Protein AF-0000000078170303 (afdb_homodimer)

pLDDT: mean 93.21, std 10.54, range [42.81, 98.94]

Radius of gyration: 15.65 Å; Cα contacts (8 Å, |Δi|>4): 678; chains: 2; bounding box: 40×43×33 Å

Foldseek 3Di:
DDPQEEAEDLEDEEECEAAENEYAEHNEYYYYCEYHYVEYHYYQEYHEAQEYHYLEYHDHLEYEYANEYEANEYEDYNHYDDHNHYDYNYYHDPDDD/DDPQEEAEDLEDEEECEAAENEYAEHNEYYYYCEYHYCEYHYYCEYHEAQEYHYLEYHDHLEYEYANEYEANEYEDYNHYDDHNHYDYNYYHDDDDD

InterPro domains:
  IPR011004 Trimeric LpxA-like superfamily [SSF51161] (1-82)
  IPR051960 Eukaryotic Initiation Factor 2B Subunit Gamma [PTHR45989] (1-96)
  IPR056764 EIF2B subunit epsilon/gamma, LbH domain [PF25084] (2-81)

Sequence (194 aa):
VGPHCLLGEGSQMGDKCSVKRSVIGRHCRIGSSVKIVNSVVMDHVTIGDGCSVQGSVVCSNVQLQERVTLKD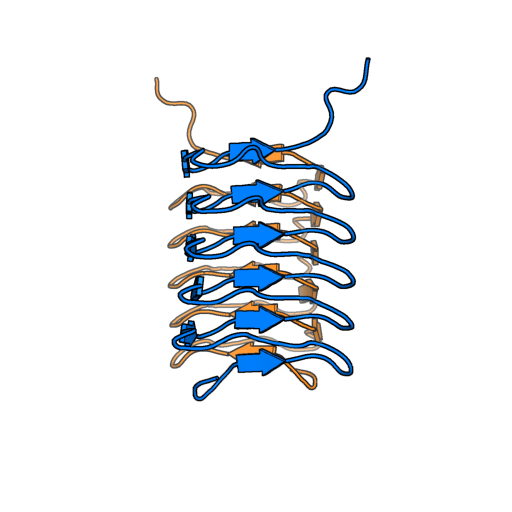CQVGASYVVTAGSEYRGESLAKKEKVGPHCLLGEGSQMGDKCSVKRSVIGRHCRIGSSVKIVNSVVMDHVTIGDGCSVQGSVVCSNVQLQERVTLKDCQVGASYVVTAGSEYRGESLAKKEK

Structure (mmCIF, N/CA/C/O backbone):
data_AF-0000000078170303-model_v1
#
loop_
_entity.id
_entity.type
_entity.pdbx_description
1 polymer 'Translation initiation factor eIF-2B subunit gamma-like'
#
loop_
_atom_site.group_PDB
_atom_site.id
_atom_site.type_symbol
_atom_site.label_atom_id
_atom_site.label_alt_id
_atom_site.label_comp_id
_atom_site.label_asym_id
_atom_site.label_entity_id
_atom_site.label_seq_id
_atom_site.pdbx_PDB_ins_code
_atom_site.Cartn_x
_atom_site.Cartn_y
_atom_site.Cartn_z
_atom_site.occupancy
_atom_site.B_iso_or_equiv
_atom_site.auth_seq_id
_atom_site.auth_comp_id
_atom_site.auth_asym_id
_atom_site.auth_atom_id
_atom_site.pdbx_PDB_model_num
ATOM 1 N N . VAL A 1 1 ? -16.672 8.914 0.815 1 48.72 1 VAL A N 1
ATOM 2 C CA . VAL A 1 1 ? -16 7.629 0.976 1 48.72 1 VAL A CA 1
ATOM 3 C C . VAL A 1 1 ? -16.75 6.555 0.191 1 48.72 1 VAL A C 1
ATOM 5 O O . VAL A 1 1 ? -17.938 6.344 0.398 1 48.72 1 VAL A O 1
ATOM 8 N N . GLY A 1 2 ? -16.406 6.289 -1.037 1 54.84 2 GLY A N 1
ATOM 9 C CA . GLY A 1 2 ? -17.109 5.414 -1.96 1 54.84 2 GLY A CA 1
ATOM 10 C C . GLY A 1 2 ? -17.172 3.977 -1.484 1 54.84 2 GLY A C 1
ATOM 11 O O . GLY A 1 2 ? -16.656 3.646 -0.413 1 54.84 2 GLY A O 1
ATOM 12 N N . PRO A 1 3 ? -17.906 3.197 -2.377 1 60.66 3 PRO A N 1
ATOM 13 C CA . PRO A 1 3 ? -17.938 1.746 -2.176 1 60.66 3 PRO A CA 1
ATOM 14 C C . PRO A 1 3 ? -16.547 1.106 -2.229 1 60.66 3 PRO A C 1
ATOM 16 O O . PRO A 1 3 ? -15.664 1.604 -2.928 1 60.66 3 PRO A O 1
ATOM 19 N N . HIS A 1 4 ? -16.234 0.546 -1.051 1 70.19 4 HIS A N 1
ATOM 20 C CA . HIS A 1 4 ? -15.055 -0.297 -1.013 1 70.19 4 HIS A CA 1
ATOM 21 C C . HIS A 1 4 ? -13.898 0.408 -0.308 1 70.19 4 HIS A C 1
ATOM 23 O O . HIS A 1 4 ? -12.758 0.367 -0.779 1 70.19 4 HIS A O 1
ATOM 29 N N . CYS A 1 5 ? -14.328 1.348 0.425 1 80.25 5 CYS A N 1
ATOM 30 C CA . CYS A 1 5 ? -13.305 1.938 1.287 1 80.25 5 CYS A CA 1
ATOM 31 C C . CYS A 1 5 ? -13.641 1.712 2.758 1 80.25 5 CYS A C 1
ATOM 33 O O . CYS A 1 5 ? -14.773 1.381 3.098 1 80.25 5 CYS A O 1
ATOM 35 N N . LEU A 1 6 ? -12.664 1.752 3.545 1 83.94 6 LEU A N 1
ATOM 36 C CA . LEU A 1 6 ? -12.789 1.659 4.996 1 83.94 6 LEU A CA 1
ATOM 37 C C . LEU A 1 6 ? -12.172 2.877 5.676 1 83.94 6 LEU A C 1
ATOM 39 O O . LEU A 1 6 ? -11.055 3.275 5.348 1 83.94 6 LEU A O 1
ATOM 43 N N . LEU A 1 7 ? -12.953 3.484 6.516 1 90 7 LEU A N 1
ATOM 44 C CA . LEU A 1 7 ? -12.461 4.555 7.375 1 90 7 LEU A CA 1
ATOM 45 C C . LEU A 1 7 ? -12.477 4.129 8.836 1 90 7 LEU A C 1
ATOM 47 O O . LEU A 1 7 ? -13.539 3.84 9.391 1 90 7 LEU A O 1
ATOM 51 N N . GLY A 1 8 ? -11.328 4.105 9.414 1 92 8 GLY A N 1
ATOM 52 C CA . GLY A 1 8 ? -11.211 3.633 10.781 1 92 8 GLY A CA 1
ATOM 53 C C . GLY A 1 8 ? -11.844 4.566 11.797 1 92 8 GLY A C 1
ATOM 54 O O . GLY A 1 8 ? -12.102 5.734 11.492 1 92 8 GLY A O 1
ATOM 55 N N . GLU A 1 9 ? -12.125 3.951 12.914 1 95.25 9 GLU A N 1
ATOM 56 C CA . GLU A 1 9 ? -12.75 4.715 13.992 1 95.25 9 GLU A CA 1
ATOM 57 C C . GLU A 1 9 ? -11.914 5.934 14.367 1 95.25 9 GLU A C 1
ATOM 59 O O . GLU A 1 9 ? -10.688 5.848 14.445 1 95.25 9 GLU A O 1
ATOM 64 N N . GLY A 1 10 ? -12.562 7.109 14.578 1 97.81 10 GLY A N 1
ATOM 65 C CA . GLY A 1 10 ? -11.898 8.312 15.055 1 97.81 10 GLY A CA 1
ATOM 66 C C . GLY A 1 10 ? -11.227 9.102 13.945 1 97.81 10 GLY A C 1
ATOM 67 O O . GLY A 1 10 ? -10.664 10.172 14.188 1 97.81 10 GLY A O 1
ATOM 68 N N . SER A 1 11 ? -11.258 8.516 12.773 1 97.12 11 SER A N 1
ATOM 69 C CA . SER A 1 11 ? -10.688 9.25 11.648 1 97.12 11 SER A CA 1
ATOM 70 C C . SER A 1 11 ? -11.672 10.289 11.117 1 97.12 11 SER A C 1
ATOM 72 O O . SER A 1 11 ? -12.883 10.078 11.141 1 97.1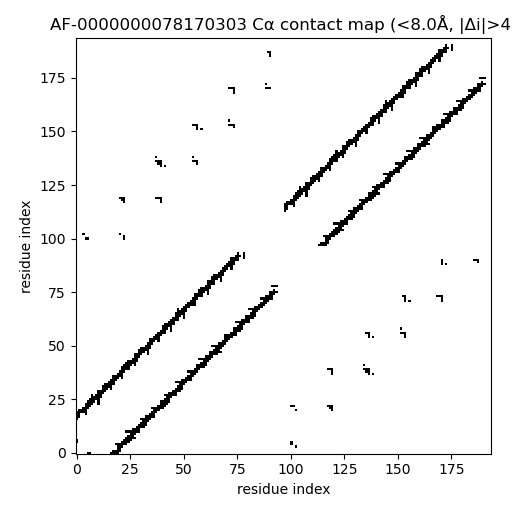2 11 SER A O 1
ATOM 74 N N . GLN A 1 12 ? -11.062 11.43 10.734 1 97.94 12 GLN A N 1
ATOM 75 C CA . GLN A 1 12 ? -11.836 12.547 10.195 1 97.94 12 GLN A CA 1
ATOM 76 C C . GLN A 1 12 ? -11.344 12.93 8.805 1 97.94 12 GLN A C 1
ATOM 78 O O . GLN A 1 12 ? -10.156 12.797 8.5 1 97.94 12 GLN A O 1
ATOM 83 N N . MET A 1 13 ? -12.266 13.469 7.98 1 96.81 13 MET A N 1
ATOM 84 C CA . MET A 1 13 ? -11.953 13.844 6.605 1 96.81 13 MET A CA 1
ATOM 85 C C . MET A 1 13 ? -12.617 15.164 6.242 1 96.81 13 MET A C 1
ATOM 87 O O . MET A 1 13 ? -13.789 15.391 6.566 1 96.81 13 MET A O 1
ATOM 91 N N . GLY A 1 14 ? -11.875 16.109 5.629 1 97.94 14 GLY A N 1
ATOM 92 C CA . GLY A 1 14 ? -12.398 17.406 5.203 1 97.94 14 GLY A CA 1
ATOM 93 C C . GLY A 1 14 ? -13.32 17.312 4 1 97.94 14 GLY A C 1
ATOM 94 O O . GLY A 1 14 ? -13.82 16.234 3.678 1 97.94 14 GLY A O 1
ATOM 95 N N . ASP A 1 15 ? -13.578 18.469 3.393 1 97.75 15 ASP A N 1
ATOM 96 C CA . ASP A 1 15 ? -14.523 18.562 2.283 1 97.75 15 ASP A CA 1
ATOM 97 C C . ASP A 1 15 ? -13.875 18.125 0.971 1 97.75 15 ASP A C 1
ATOM 99 O O . ASP A 1 15 ? -12.648 18.188 0.827 1 97.75 15 ASP A O 1
ATOM 103 N N . LYS A 1 16 ? -14.664 17.547 0.013 1 97.38 16 LYS A N 1
ATOM 104 C CA . LYS A 1 16 ? -14.281 17.281 -1.37 1 97.38 16 LYS A CA 1
ATOM 105 C C . LYS A 1 16 ? -13.172 16.234 -1.437 1 97.38 16 LYS A C 1
ATOM 107 O O . LYS A 1 16 ? -12.211 16.391 -2.193 1 97.38 16 LYS A O 1
ATOM 112 N N . CYS A 1 17 ? -13.195 15.375 -0.474 1 96.62 17 CYS A N 1
ATOM 113 C CA . CYS A 1 17 ? -12.242 14.273 -0.535 1 96.62 17 CYS A CA 1
ATOM 114 C C . CYS A 1 17 ? -12.797 13.117 -1.356 1 96.62 17 CYS A C 1
ATOM 116 O O . CYS A 1 17 ? -14.016 12.938 -1.443 1 96.62 17 CYS A O 1
ATOM 118 N N . SER A 1 18 ? -11.953 12.414 -2.023 1 95.88 18 SER A N 1
ATOM 119 C CA . SER A 1 18 ? -12.273 11.188 -2.744 1 95.88 18 SER A CA 1
ATOM 120 C C . SER A 1 18 ? -11.422 10.016 -2.262 1 95.88 18 SER A C 1
ATOM 122 O O . SER A 1 18 ? -10.188 10.078 -2.314 1 95.88 18 SER A O 1
ATOM 124 N N . VAL A 1 19 ? -12 8.953 -1.685 1 94.25 19 VAL A N 1
ATOM 125 C CA . VAL A 1 19 ? -11.328 7.738 -1.254 1 94.25 19 VAL A CA 1
ATOM 126 C C . VAL A 1 19 ? -11.891 6.535 -2.012 1 94.25 19 VAL A C 1
ATOM 128 O O . VAL A 1 19 ? -13.078 6.227 -1.899 1 94.25 19 VAL A O 1
ATOM 131 N N . LYS A 1 20 ? -11.055 5.93 -2.766 1 91.06 20 LYS A N 1
ATOM 132 C CA . LYS A 1 20 ? -11.461 4.801 -3.598 1 91.06 20 LYS A CA 1
ATOM 133 C C . LYS A 1 20 ? -10.523 3.613 -3.406 1 91.06 20 LYS A C 1
ATOM 135 O O . LYS A 1 20 ? -9.297 3.768 -3.432 1 91.06 20 LYS A O 1
ATOM 140 N N . ARG A 1 21 ? -11.18 2.449 -3.178 1 90.31 21 ARG A N 1
ATOM 141 C CA . ARG A 1 21 ? -10.422 1.208 -3.066 1 90.31 21 ARG A CA 1
ATOM 142 C C . ARG A 1 21 ? -9.25 1.368 -2.104 1 90.31 21 ARG A C 1
ATOM 144 O O . ARG A 1 21 ? -8.117 1.009 -2.432 1 90.31 21 ARG A O 1
ATOM 151 N N . SER A 1 22 ? -9.547 1.891 -0.927 1 93.94 22 SER A N 1
ATOM 152 C CA . SER A 1 22 ? -8.492 2.219 0.033 1 93.94 22 SER A CA 1
ATOM 153 C C . SER A 1 22 ? -8.945 1.932 1.462 1 93.94 22 SER A C 1
ATOM 155 O O . SER A 1 22 ? -10.141 1.898 1.746 1 93.94 22 SER A O 1
ATOM 157 N N . VAL A 1 23 ? -7.938 1.688 2.264 1 93.62 23 VAL A N 1
ATOM 158 C CA . VAL A 1 23 ? -8.148 1.494 3.695 1 93.62 23 VAL A CA 1
ATOM 159 C C . VAL A 1 23 ? -7.512 2.646 4.469 1 93.62 23 VAL A C 1
ATOM 161 O O . VAL A 1 23 ? -6.324 2.934 4.309 1 93.62 23 VAL A O 1
ATOM 164 N N . ILE A 1 24 ? -8.344 3.283 5.289 1 95.88 24 ILE A N 1
ATOM 165 C CA . ILE A 1 24 ? -7.848 4.328 6.18 1 95.88 24 ILE A CA 1
ATOM 166 C C . ILE A 1 24 ? -7.938 3.854 7.629 1 95.88 24 ILE A C 1
ATOM 168 O O . ILE A 1 24 ? -9.008 3.455 8.094 1 95.88 24 ILE A O 1
ATOM 172 N N . GLY A 1 25 ? -6.852 3.881 8.328 1 95.31 25 GLY A N 1
ATOM 173 C CA . GLY A 1 25 ? -6.762 3.42 9.703 1 95.31 25 GLY A CA 1
ATOM 174 C C . GLY A 1 25 ? -7.48 4.324 10.688 1 95.31 25 GLY A C 1
ATOM 175 O O . GLY A 1 25 ? -8.297 5.156 10.289 1 95.31 25 GLY A O 1
ATOM 176 N N . ARG A 1 26 ? -7.203 4.082 11.914 1 96.62 26 ARG A N 1
ATOM 177 C CA . ARG A 1 26 ? -7.852 4.82 12.992 1 96.62 26 ARG A CA 1
ATOM 178 C C . ARG A 1 26 ? -7.152 6.152 13.242 1 96.62 26 ARG A C 1
ATOM 180 O O . ARG A 1 26 ? -5.938 6.266 13.055 1 96.62 26 ARG A O 1
ATOM 187 N N . HIS A 1 27 ? -7.961 7.09 13.68 1 98.5 27 HIS A N 1
ATOM 188 C CA . HIS A 1 27 ? -7.5 8.359 14.227 1 98.5 27 HIS A CA 1
ATOM 189 C C . HIS A 1 27 ? -6.641 9.117 13.211 1 98.5 27 HIS A C 1
ATOM 191 O O . HIS A 1 27 ? -5.633 9.727 13.578 1 98.5 27 HIS A O 1
ATOM 197 N N . CYS A 1 28 ? -7.047 8.938 11.945 1 98.44 28 CYS A N 1
ATOM 198 C CA . CYS A 1 28 ? -6.395 9.758 10.93 1 98.44 28 CYS A CA 1
ATOM 199 C C . CYS A 1 28 ? -7.094 11.109 10.789 1 98.44 28 CYS A C 1
ATOM 201 O O . CYS A 1 28 ? -8.281 11.227 11.094 1 98.44 28 CYS A O 1
ATOM 203 N N . ARG A 1 29 ? -6.344 12.117 10.469 1 98.88 29 ARG A N 1
ATOM 204 C CA . ARG A 1 29 ? -6.848 13.438 10.109 1 98.88 29 ARG A CA 1
ATOM 205 C C . ARG A 1 29 ? -6.562 13.758 8.648 1 98.88 29 ARG A C 1
ATOM 207 O O . ARG A 1 29 ? -5.414 14.016 8.273 1 98.88 29 ARG A O 1
ATOM 214 N N . ILE A 1 30 ? -7.578 13.852 7.828 1 98.62 30 ILE A N 1
ATOM 215 C CA . ILE A 1 30 ? -7.438 14.07 6.395 1 98.62 30 ILE A CA 1
ATOM 216 C C . ILE A 1 30 ? -8.023 15.43 6.023 1 98.62 30 ILE A C 1
ATOM 218 O O . ILE A 1 30 ? -9.18 15.727 6.34 1 98.62 30 ILE A O 1
ATOM 222 N N . GLY A 1 31 ? -7.238 16.266 5.426 1 98.75 31 GLY A N 1
ATOM 223 C CA . GLY A 1 31 ? -7.672 17.609 5.031 1 98.75 31 GLY A CA 1
ATOM 224 C C . GLY A 1 31 ? -8.68 17.594 3.9 1 98.75 31 GLY A C 1
ATOM 225 O O . GLY A 1 31 ? -9.297 16.562 3.623 1 98.75 31 GLY A O 1
ATOM 226 N N . SER A 1 32 ? -8.875 18.766 3.318 1 98.81 32 SER A N 1
ATOM 227 C CA . SER A 1 32 ? -9.828 18.938 2.225 1 98.81 32 SER A CA 1
ATOM 228 C C . SER A 1 32 ? -9.164 18.672 0.874 1 98.81 32 SER A C 1
ATOM 230 O O . SER A 1 32 ? -7.953 18.844 0.729 1 98.81 32 SER A O 1
ATOM 232 N N . SER A 1 33 ? -9.945 18.328 -0.104 1 98.75 33 SER A N 1
ATOM 233 C CA . SER A 1 33 ? -9.523 18.141 -1.49 1 98.75 33 SER A CA 1
ATOM 234 C C . SER A 1 33 ? -8.406 17.109 -1.6 1 98.75 33 SER A C 1
ATOM 236 O O . SER A 1 33 ? -7.438 17.312 -2.338 1 98.75 33 SER A O 1
ATOM 238 N N . VAL A 1 34 ? -8.539 16.062 -0.709 1 98.56 34 VAL A N 1
ATOM 239 C CA . VAL A 1 34 ? -7.555 14.984 -0.734 1 98.56 34 VAL A CA 1
ATOM 240 C C . VAL A 1 34 ? -8.07 13.828 -1.582 1 98.56 34 VAL A C 1
ATOM 242 O O . VAL A 1 34 ? -9.258 13.492 -1.532 1 98.56 34 VAL A O 1
ATOM 245 N N . LYS A 1 35 ? -7.254 13.273 -2.377 1 97.94 35 LYS A N 1
ATOM 246 C CA . LYS A 1 35 ? -7.57 12.094 -3.176 1 97.94 35 LYS A CA 1
ATOM 247 C C . LYS A 1 35 ? -6.723 10.898 -2.748 1 97.94 35 LYS A C 1
ATOM 249 O O . LYS A 1 35 ? -5.492 10.961 -2.771 1 97.94 35 LYS A O 1
ATOM 254 N N . ILE A 1 36 ? -7.391 9.758 -2.346 1 97.19 36 ILE A N 1
ATOM 255 C CA . ILE A 1 36 ? -6.727 8.523 -1.959 1 97.19 36 ILE A CA 1
ATOM 256 C C . ILE A 1 36 ? -7.285 7.359 -2.773 1 97.19 36 ILE A C 1
ATOM 258 O O . ILE A 1 36 ? -8.477 7.051 -2.689 1 97.19 36 ILE A O 1
ATOM 262 N N . VAL A 1 37 ? -6.395 6.766 -3.533 1 94.5 37 VAL A N 1
ATOM 263 C CA . VAL A 1 37 ? -6.828 5.703 -4.43 1 94.5 37 VAL A CA 1
ATOM 264 C C . VAL A 1 37 ? -5.926 4.48 -4.258 1 94.5 37 VAL A C 1
ATOM 266 O O . VAL A 1 37 ? -4.703 4.609 -4.172 1 94.5 37 VAL A O 1
ATOM 269 N N . ASN A 1 38 ? -6.512 3.311 -4.227 1 92.56 38 ASN A N 1
ATOM 270 C CA . ASN A 1 38 ? -5.762 2.061 -4.195 1 92.56 38 ASN A CA 1
ATOM 271 C C . ASN A 1 38 ? -4.621 2.117 -3.182 1 92.56 38 ASN A C 1
ATOM 273 O O . ASN A 1 38 ? -3.48 1.789 -3.506 1 92.56 38 ASN A O 1
ATOM 277 N N . SER A 1 39 ? -4.965 2.535 -1.913 1 95.88 39 SER A N 1
ATOM 278 C CA . SER A 1 39 ? -3.895 2.816 -0.962 1 95.88 39 SER A CA 1
ATOM 279 C C . SER A 1 39 ? -4.277 2.377 0.448 1 95.88 39 SER A C 1
ATOM 281 O O . SER A 1 39 ? -5.461 2.209 0.751 1 95.88 39 SER A O 1
ATOM 283 N N . VAL A 1 40 ? -3.275 2.201 1.235 1 96.06 40 VAL A N 1
ATOM 284 C CA . VAL A 1 40 ? -3.453 1.948 2.662 1 96.06 40 VAL A CA 1
ATOM 285 C C . VAL A 1 40 ? -2.838 3.088 3.469 1 96.06 40 VAL A C 1
ATOM 287 O O . VAL A 1 40 ? -1.667 3.428 3.281 1 96.06 40 VAL A O 1
ATOM 290 N N . VAL A 1 41 ? -3.637 3.73 4.301 1 97.38 41 VAL A N 1
ATOM 291 C CA . VAL A 1 41 ? -3.193 4.707 5.289 1 97.38 41 VAL A CA 1
ATOM 292 C C . VAL A 1 41 ? -3.348 4.129 6.691 1 97.38 41 VAL A C 1
ATOM 294 O O . VAL A 1 41 ? -4.461 3.824 7.125 1 97.38 41 VAL A O 1
ATOM 297 N N . MET A 1 42 ? -2.213 3.971 7.383 1 96.44 42 MET A N 1
ATOM 298 C CA . MET A 1 42 ? -2.248 3.355 8.703 1 96.44 42 MET A CA 1
ATOM 299 C C . MET A 1 42 ? -2.705 4.355 9.758 1 96.44 42 MET A C 1
ATOM 301 O O . MET A 1 42 ? -3.209 5.43 9.43 1 96.44 42 MET A O 1
ATOM 305 N N . ASP A 1 43 ? -2.652 3.93 11.086 1 97.62 43 ASP A N 1
ATOM 306 C CA . ASP A 1 43 ? -3.256 4.715 12.164 1 97.62 43 ASP A CA 1
ATOM 307 C C . ASP A 1 43 ? -2.471 6 12.406 1 97.62 43 ASP A C 1
ATOM 309 O O . ASP A 1 43 ? -1.248 6.027 12.25 1 97.62 43 ASP A O 1
ATOM 313 N N . HIS A 1 44 ? -3.17 7.035 12.836 1 98.69 44 HIS A N 1
ATOM 314 C CA . HIS A 1 44 ? -2.58 8.266 13.359 1 98.69 44 HIS A CA 1
ATOM 315 C C . HIS A 1 44 ? -1.779 8.992 12.281 1 98.69 44 HIS A C 1
ATOM 317 O O . HIS A 1 44 ? -0.688 9.5 12.555 1 98.69 44 HIS A O 1
ATOM 323 N N . VAL A 1 45 ? -2.354 8.93 11.016 1 98.81 45 VAL A N 1
ATOM 324 C CA . VAL A 1 45 ? -1.73 9.672 9.922 1 98.81 45 VAL A CA 1
ATOM 325 C C . VAL A 1 45 ? -2.441 11.008 9.734 1 98.81 45 VAL A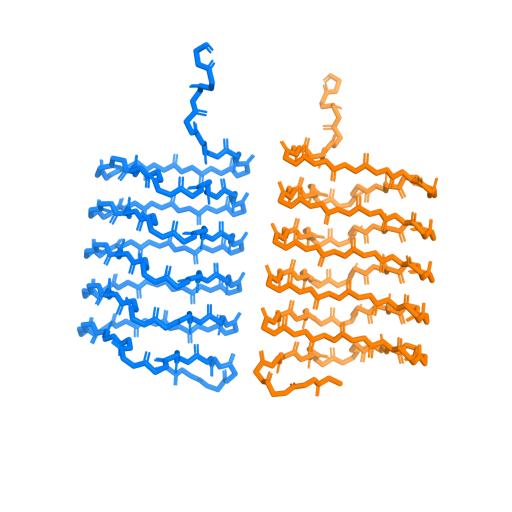 C 1
ATOM 327 O O . VAL A 1 45 ? -3.666 11.086 9.852 1 98.81 45 VAL A O 1
ATOM 330 N N . THR A 1 46 ? -1.694 12.047 9.477 1 98.94 46 THR A N 1
ATOM 331 C CA . THR A 1 46 ? -2.242 13.336 9.07 1 98.94 46 THR A CA 1
ATOM 332 C C . THR A 1 46 ? -1.945 13.609 7.602 1 98.94 46 THR A C 1
ATOM 334 O O . THR A 1 46 ? -0.79 13.555 7.176 1 98.94 46 THR A O 1
ATOM 337 N N . ILE A 1 47 ? -2.949 13.922 6.809 1 98.88 47 ILE A N 1
ATOM 338 C CA . ILE A 1 47 ? -2.818 14.258 5.395 1 98.88 47 ILE A CA 1
ATOM 339 C C . ILE A 1 47 ? -3.363 15.664 5.145 1 98.88 47 ILE A C 1
ATOM 341 O O . ILE A 1 47 ? -4.551 15.922 5.355 1 98.88 47 ILE A O 1
ATOM 345 N N . GLY A 1 48 ? -2.479 16.547 4.672 1 98.94 48 GLY A N 1
ATOM 346 C CA . GLY A 1 48 ? -2.848 17.938 4.449 1 98.94 48 GLY A CA 1
ATOM 347 C C . GLY A 1 48 ? -3.734 18.125 3.23 1 98.94 48 GLY A C 1
ATOM 348 O O . GLY A 1 48 ? -3.926 17.203 2.441 1 98.94 48 GLY A O 1
ATOM 349 N N . ASP A 1 49 ? -4.156 19.375 3.119 1 98.94 49 ASP A N 1
ATOM 350 C CA . ASP A 1 49 ? -5.07 19.734 2.039 1 98.94 49 ASP A CA 1
ATOM 351 C C . ASP A 1 49 ? -4.434 19.484 0.674 1 98.94 49 ASP A C 1
ATOM 353 O O . ASP A 1 49 ? -3.252 19.781 0.474 1 98.94 49 ASP A O 1
ATOM 357 N N . GLY A 1 50 ? -5.145 18.922 -0.239 1 98.88 50 GLY A N 1
ATOM 358 C CA . GLY A 1 50 ? -4.762 18.859 -1.642 1 98.88 50 GLY A CA 1
ATOM 359 C C . GLY A 1 50 ? -3.803 17.734 -1.956 1 98.88 50 GLY A C 1
ATOM 360 O O . GLY A 1 50 ? -3.203 17.703 -3.033 1 98.88 50 GLY A O 1
ATOM 361 N N . CYS A 1 51 ? -3.625 16.828 -0.987 1 98.88 51 CYS A N 1
ATOM 362 C CA . CYS A 1 51 ? -2.719 15.711 -1.252 1 98.88 51 CYS A CA 1
ATOM 363 C C . CYS A 1 51 ? -3.361 14.695 -2.189 1 98.88 51 CYS A C 1
ATOM 365 O O . CYS A 1 51 ? -4.586 14.578 -2.238 1 98.88 51 CYS A O 1
ATOM 367 N N . SER A 1 52 ? -2.557 14.016 -2.932 1 98.94 52 SER A N 1
ATOM 368 C CA . SER A 1 52 ? -2.941 12.867 -3.738 1 98.94 52 SER A CA 1
ATOM 369 C C . SER A 1 52 ? -2.098 11.641 -3.395 1 98.94 52 SER A C 1
ATOM 371 O O . SER A 1 52 ? -0.871 11.68 -3.506 1 98.94 52 SER A O 1
ATOM 373 N N . VAL A 1 53 ? -2.734 10.602 -2.973 1 98.38 53 VAL A N 1
ATOM 374 C CA . VAL A 1 53 ? -2.074 9.352 -2.604 1 98.38 53 VAL A CA 1
ATOM 375 C C . VAL A 1 53 ? -2.604 8.211 -3.469 1 98.38 53 VAL A C 1
ATOM 377 O O . VAL A 1 53 ? -3.754 7.789 -3.316 1 98.38 53 VAL A O 1
ATOM 380 N N . GLN A 1 54 ? -1.769 7.695 -4.328 1 96.88 54 GLN A N 1
ATOM 381 C CA . GLN A 1 54 ? -2.188 6.637 -5.242 1 96.88 54 GLN A CA 1
ATOM 382 C C . GLN A 1 54 ? -1.271 5.422 -5.133 1 96.88 54 GLN A C 1
ATOM 384 O O . GLN A 1 54 ? -0.049 5.551 -5.234 1 96.88 54 GLN A O 1
ATOM 389 N N . GLY A 1 55 ? -1.825 4.234 -5.008 1 94 55 GLY A N 1
ATOM 390 C CA . GLY A 1 55 ? -1.035 3.016 -5.004 1 94 55 GLY A CA 1
ATOM 391 C C . GLY A 1 55 ? 0.072 3.023 -3.967 1 94 55 GLY A C 1
ATOM 392 O O . GLY A 1 55 ? 1.202 2.625 -4.254 1 94 55 GLY A O 1
ATOM 393 N N . SER A 1 56 ? -0.27 3.52 -2.758 1 95.81 56 SER A N 1
ATOM 394 C CA . SER A 1 56 ? 0.795 3.764 -1.791 1 95.81 56 SER A CA 1
ATOM 395 C C . SER A 1 56 ? 0.415 3.246 -0.408 1 95.81 56 SER A C 1
ATOM 397 O O . SER A 1 56 ? -0.7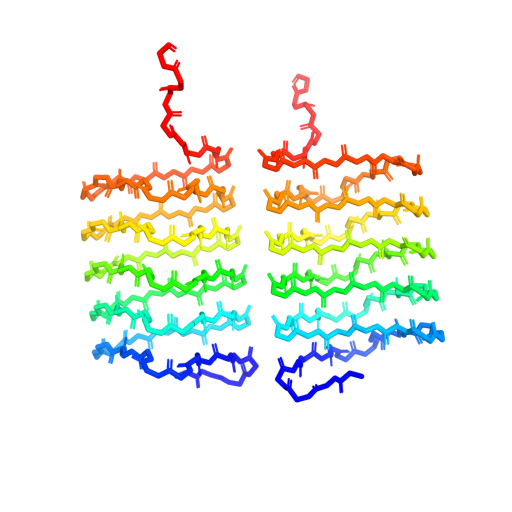7 3.102 -0.098 1 95.81 56 SER A O 1
ATOM 399 N N . VAL A 1 57 ? 1.43 2.934 0.384 1 97.31 57 VAL A N 1
ATOM 400 C CA . VAL A 1 57 ? 1.241 2.613 1.795 1 97.31 57 VAL A CA 1
ATOM 401 C C . VAL A 1 57 ? 1.883 3.693 2.662 1 97.31 57 VAL A C 1
ATOM 403 O O . VAL A 1 57 ? 3.074 3.982 2.525 1 97.31 57 VAL A O 1
ATOM 406 N N . VAL A 1 58 ? 1.088 4.32 3.514 1 97.62 58 VAL A N 1
ATOM 407 C CA . VAL A 1 58 ? 1.528 5.348 4.453 1 97.62 58 VAL A CA 1
ATOM 408 C C . VAL A 1 58 ? 1.485 4.793 5.879 1 97.62 58 VAL A C 1
ATOM 410 O O . VAL A 1 58 ? 0.406 4.566 6.43 1 97.62 58 VAL A O 1
ATOM 413 N N . CYS A 1 59 ? 2.691 4.664 6.5 1 96.06 59 CYS A N 1
ATOM 414 C CA . CYS A 1 59 ? 2.766 4.035 7.812 1 96.06 59 CYS A CA 1
ATOM 415 C C . CYS A 1 59 ? 2.326 5 8.906 1 96.06 59 CYS A C 1
ATOM 417 O O . CYS A 1 59 ? 2.039 6.168 8.633 1 96.06 59 CYS A O 1
ATOM 419 N N . SER A 1 60 ? 2.238 4.457 10.133 1 97.69 60 SER A N 1
ATOM 420 C CA . SER A 1 60 ? 1.63 5.18 11.242 1 97.69 60 SER A CA 1
ATOM 421 C C . SER A 1 60 ? 2.404 6.453 11.562 1 97.69 60 SER A C 1
ATOM 423 O O . SER A 1 60 ? 3.629 6.492 11.422 1 97.69 60 SER A O 1
ATOM 425 N N . ASN A 1 61 ? 1.735 7.422 12.047 1 98.5 61 ASN A N 1
ATOM 426 C CA . ASN A 1 61 ? 2.26 8.672 12.578 1 98.5 61 ASN A CA 1
ATOM 427 C C . ASN A 1 61 ? 2.977 9.484 11.508 1 98.5 61 ASN A C 1
ATOM 429 O O . ASN A 1 61 ? 3.797 10.352 11.82 1 98.5 61 ASN A O 1
ATOM 433 N N . VAL A 1 62 ? 2.658 9.141 10.25 1 98.38 62 VAL A N 1
ATOM 434 C CA . VAL A 1 62 ? 3.207 9.938 9.156 1 98.38 62 VAL A CA 1
ATOM 435 C C . VAL A 1 62 ? 2.436 11.25 9.031 1 98.38 62 VAL A C 1
ATOM 437 O O . VAL A 1 62 ? 1.234 11.297 9.305 1 98.38 62 VAL A O 1
ATOM 440 N N . GLN A 1 63 ? 3.113 12.242 8.672 1 98.88 63 GLN A N 1
ATOM 441 C CA . GLN A 1 63 ? 2.49 13.508 8.289 1 98.88 63 GLN A CA 1
ATOM 442 C C . GLN A 1 63 ? 2.797 13.852 6.836 1 98.88 63 GLN A C 1
ATOM 444 O O . GLN A 1 63 ? 3.955 14.062 6.473 1 98.88 63 GLN A O 1
ATOM 449 N N . LEU A 1 64 ? 1.767 13.891 5.953 1 98.88 64 LEU A N 1
ATOM 450 C CA . LEU A 1 64 ? 1.873 14.5 4.637 1 98.88 64 LEU A CA 1
ATOM 451 C C . LEU A 1 64 ? 1.442 15.961 4.684 1 98.88 64 LEU A C 1
ATOM 453 O O . LEU A 1 64 ? 0.267 16.266 4.906 1 98.88 64 LEU A O 1
ATOM 457 N N . GLN A 1 65 ? 2.387 16.859 4.473 1 98.88 65 GLN A N 1
ATOM 458 C CA . GLN A 1 65 ? 1.997 18.266 4.391 1 98.88 65 GLN A CA 1
ATOM 459 C C . GLN A 1 65 ? 1.215 18.547 3.111 1 98.88 65 GLN A C 1
ATOM 461 O O . GLN A 1 65 ? 0.992 17.641 2.305 1 98.88 65 GLN A O 1
ATOM 466 N N . GLU A 1 66 ? 0.774 19.797 3.002 1 98.88 66 GLU A N 1
ATOM 467 C CA . GLU A 1 66 ? -0.211 20.094 1.968 1 98.88 66 GLU A CA 1
ATOM 468 C C . GLU A 1 66 ? 0.361 19.859 0.573 1 98.88 66 GLU A C 1
ATOM 470 O O . GLU A 1 66 ? 1.557 20.047 0.345 1 98.88 66 GLU A O 1
ATOM 475 N N . ARG A 1 67 ? -0.473 19.375 -0.39 1 98.88 67 ARG A N 1
ATOM 476 C CA . ARG A 1 67 ? -0.224 19.266 -1.824 1 98.88 67 ARG A CA 1
ATOM 477 C C . ARG A 1 67 ? 0.926 18.297 -2.109 1 98.88 67 ARG A C 1
ATOM 479 O O . ARG A 1 67 ? 1.714 18.531 -3.031 1 98.88 67 ARG A O 1
ATOM 486 N N . VAL A 1 68 ? 1.029 17.297 -1.219 1 98.81 68 VAL A N 1
ATOM 487 C CA . VAL A 1 68 ? 1.947 16.203 -1.515 1 98.81 68 VAL A CA 1
ATOM 488 C C . VAL A 1 68 ? 1.3 15.242 -2.506 1 98.81 68 VAL A C 1
ATOM 490 O O . VAL A 1 68 ? 0.111 14.93 -2.396 1 98.81 68 VAL A O 1
ATOM 493 N N . THR A 1 69 ? 2.045 14.797 -3.48 1 98.88 69 THR A N 1
ATOM 494 C CA . THR A 1 69 ? 1.596 13.758 -4.402 1 98.88 69 THR A CA 1
ATOM 495 C C . THR A 1 69 ? 2.455 12.5 -4.262 1 98.88 69 THR A C 1
ATOM 497 O O . THR A 1 69 ? 3.67 12.555 -4.465 1 98.88 69 THR A O 1
ATOM 500 N N . LEU A 1 70 ? 1.855 11.375 -3.896 1 97.5 70 LEU A N 1
ATOM 501 C CA . LEU A 1 70 ? 2.5 10.07 -3.807 1 97.5 70 LEU A CA 1
ATOM 502 C C . LEU A 1 70 ? 1.911 9.102 -4.824 1 97.5 70 LEU A C 1
ATOM 504 O O . LEU A 1 70 ? 0.704 8.852 -4.82 1 97.5 70 LEU A O 1
ATOM 508 N N . LYS A 1 71 ? 2.771 8.539 -5.688 1 94.25 71 LYS A N 1
ATOM 509 C CA . LYS A 1 71 ? 2.379 7.477 -6.605 1 94.25 71 LYS A CA 1
ATOM 510 C C . LYS A 1 71 ? 3.295 6.266 -6.465 1 94.25 71 LYS A C 1
ATOM 512 O O . LYS A 1 71 ? 4.5 6.359 -6.707 1 94.25 71 LYS A O 1
ATOM 517 N N . ASP A 1 72 ? 2.637 5.129 -6.047 1 90.38 72 ASP A N 1
ATOM 518 C CA . ASP A 1 72 ? 3.383 3.889 -5.863 1 90.38 72 ASP A CA 1
ATOM 519 C C . ASP A 1 72 ? 4.551 4.086 -4.902 1 90.38 72 ASP A C 1
ATOM 521 O O . ASP A 1 72 ? 5.688 3.73 -5.215 1 90.38 72 ASP A O 1
ATOM 525 N N . CYS A 1 73 ? 4.227 4.605 -3.666 1 92.06 73 CYS A N 1
ATOM 526 C CA . CYS A 1 73 ? 5.273 4.922 -2.703 1 92.06 73 CYS A CA 1
ATOM 527 C C . CYS A 1 73 ? 5.047 4.184 -1.39 1 92.06 73 CYS A C 1
ATOM 529 O O . CYS A 1 73 ? 3.912 3.844 -1.05 1 92.06 73 CYS A O 1
ATOM 531 N N . GLN A 1 74 ? 6.129 3.943 -0.693 1 91.88 74 GLN A N 1
ATOM 532 C CA . GLN A 1 74 ? 6.129 3.518 0.703 1 91.88 74 GLN A CA 1
ATOM 533 C C . GLN A 1 74 ? 6.637 4.629 1.615 1 91.88 74 GLN A C 1
ATOM 535 O O . GLN A 1 74 ? 7.75 5.129 1.433 1 91.88 74 GLN A O 1
ATOM 540 N N . VAL A 1 75 ? 5.785 5.055 2.59 1 94.94 75 VAL A N 1
ATOM 541 C CA . VAL A 1 75 ? 6.219 6.074 3.537 1 94.94 75 VAL A CA 1
ATOM 542 C C . VAL A 1 75 ? 6.406 5.453 4.918 1 94.94 75 VAL A C 1
ATOM 544 O O . VAL A 1 75 ? 5.453 4.926 5.504 1 94.94 75 VAL A O 1
ATOM 547 N N . GLY A 1 76 ? 7.664 5.582 5.395 1 93.94 76 GLY A N 1
ATOM 548 C CA . GLY A 1 76 ? 7.996 5.004 6.688 1 93.94 76 GLY A CA 1
ATOM 549 C C . GLY A 1 76 ? 7.359 5.738 7.852 1 93.94 76 GLY A C 1
ATOM 550 O O . GLY A 1 76 ? 6.969 6.898 7.719 1 93.94 76 GLY A O 1
ATOM 551 N N . ALA A 1 77 ? 7.301 5.035 8.961 1 95 77 ALA A N 1
ATOM 552 C CA . ALA A 1 77 ? 6.602 5.543 10.141 1 95 77 ALA A CA 1
ATOM 553 C C . ALA A 1 77 ? 7.191 6.875 10.594 1 95 77 ALA A C 1
ATOM 555 O O . ALA A 1 77 ? 8.406 7.07 10.547 1 95 77 ALA A O 1
ATOM 556 N N . SER A 1 78 ? 6.336 7.738 11.062 1 97.25 78 SER A N 1
ATOM 557 C CA . SER A 1 78 ? 6.641 9 11.727 1 97.25 78 SER A CA 1
ATOM 558 C C . SER A 1 78 ? 7.422 9.93 10.805 1 97.25 78 SER A C 1
ATOM 560 O O . SER A 1 78 ? 8.094 10.852 11.273 1 97.25 78 SER A O 1
ATOM 562 N N . TYR A 1 79 ? 7.398 9.703 9.531 1 96.81 79 TYR A N 1
ATOM 563 C CA . TYR A 1 79 ? 8.086 10.555 8.57 1 96.81 79 TYR A CA 1
ATOM 564 C C . TYR A 1 79 ? 7.219 11.742 8.172 1 96.81 79 TYR A C 1
ATOM 566 O O . TYR A 1 79 ? 5.992 11.625 8.094 1 96.81 79 TYR A O 1
ATOM 574 N N . VAL A 1 80 ? 7.879 12.82 7.988 1 98.56 80 VAL A N 1
ATOM 575 C CA . VAL A 1 80 ? 7.195 14.016 7.504 1 98.56 80 VAL A CA 1
ATOM 576 C C . VAL A 1 80 ? 7.562 14.266 6.043 1 98.56 80 VAL A C 1
ATOM 578 O O . VAL A 1 80 ? 8.742 14.398 5.707 1 98.56 80 VAL A O 1
ATOM 581 N N . VAL A 1 81 ? 6.516 14.359 5.203 1 98.31 81 VAL A N 1
ATOM 582 C CA . VAL A 1 81 ? 6.73 14.688 3.797 1 98.31 81 VAL A CA 1
ATOM 583 C C . VAL A 1 81 ? 6.414 16.156 3.551 1 98.31 81 VAL A C 1
ATOM 585 O O . VAL A 1 81 ? 5.305 16.625 3.834 1 98.31 81 VAL A O 1
ATOM 588 N N . THR A 1 82 ? 7.414 16.812 2.99 1 98.5 82 THR A N 1
ATOM 589 C CA . THR A 1 82 ? 7.348 18.266 2.871 1 98.5 82 THR A CA 1
ATOM 590 C C . THR A 1 82 ? 6.285 18.672 1.856 1 98.5 82 THR A C 1
ATOM 592 O O . THR A 1 82 ? 6.121 18.031 0.822 1 98.5 82 THR A O 1
ATOM 595 N N . ALA A 1 83 ? 5.734 19.906 2.139 1 98.69 83 ALA A N 1
ATOM 596 C CA . ALA A 1 83 ? 4.645 20.438 1.328 1 98.69 83 ALA A CA 1
ATOM 597 C C . ALA A 1 83 ? 5.051 20.531 -0.139 1 98.69 83 ALA A C 1
ATOM 599 O O . ALA A 1 83 ? 6.176 20.938 -0.453 1 98.69 83 ALA A O 1
ATOM 600 N N . GLY A 1 84 ? 4.133 20.141 -0.99 1 98.69 84 GLY A N 1
ATOM 601 C CA . GLY A 1 84 ? 4.293 20.359 -2.418 1 98.69 84 GLY A CA 1
ATOM 602 C C . GLY A 1 84 ? 5.199 19.344 -3.082 1 98.69 84 GLY A C 1
ATOM 603 O O . GLY A 1 84 ? 5.461 19.422 -4.281 1 98.69 84 GLY A O 1
ATOM 604 N N . SER A 1 85 ? 5.68 18.344 -2.316 1 98.44 85 SER A N 1
ATOM 605 C CA . SER A 1 85 ? 6.578 17.344 -2.898 1 98.44 85 SER A CA 1
ATOM 606 C C . SER A 1 85 ? 5.816 16.344 -3.752 1 98.44 85 SER A C 1
ATOM 608 O O . SER A 1 85 ? 4.633 16.094 -3.516 1 98.44 85 SER A O 1
ATOM 610 N N . GLU A 1 86 ? 6.453 15.836 -4.773 1 98.44 86 GLU A N 1
ATOM 611 C CA . GLU A 1 86 ? 5.941 14.781 -5.641 1 98.44 86 GLU A CA 1
ATOM 612 C C . GLU A 1 86 ? 6.902 13.594 -5.703 1 98.44 86 GLU A C 1
ATOM 614 O O . GLU A 1 86 ? 8.078 13.766 -6.035 1 98.44 86 GLU A O 1
ATOM 619 N N . TYR A 1 87 ? 6.336 12.406 -5.316 1 94.44 87 TYR A N 1
ATOM 620 C CA . TYR A 1 87 ? 7.164 11.203 -5.355 1 94.44 87 TYR A CA 1
ATOM 621 C C . TYR A 1 87 ? 6.492 10.102 -6.168 1 94.44 87 TYR A C 1
ATOM 623 O O . TYR A 1 87 ? 5.266 9.953 -6.125 1 94.44 87 TYR A O 1
ATOM 631 N N . ARG A 1 88 ? 7.348 9.312 -6.91 1 91.25 88 ARG A N 1
ATOM 632 C CA . ARG A 1 88 ? 6.891 8.156 -7.668 1 91.25 88 ARG A CA 1
ATOM 633 C C . ARG A 1 88 ? 7.852 6.98 -7.512 1 91.25 88 ARG A C 1
ATOM 635 O O . ARG A 1 88 ? 9.039 7.102 -7.812 1 91.25 88 ARG A O 1
ATOM 642 N N . GLY A 1 89 ? 7.195 5.902 -7.008 1 86.12 89 GLY A N 1
ATOM 643 C CA . GLY A 1 89 ? 7.996 4.691 -6.934 1 86.12 89 GLY A CA 1
ATOM 644 C C . GLY A 1 89 ? 9.086 4.762 -5.883 1 86.12 89 GLY A C 1
ATOM 645 O O . GLY A 1 89 ? 10.164 4.18 -6.059 1 86.12 89 GLY A O 1
ATOM 646 N N . GLU A 1 90 ? 8.93 5.531 -4.781 1 87.38 90 GLU A N 1
ATOM 647 C CA . GLU A 1 90 ? 9.977 5.75 -3.785 1 87.38 90 GLU A CA 1
ATOM 648 C C . GLU A 1 90 ? 9.586 5.145 -2.439 1 87.38 90 GLU A C 1
ATOM 650 O O . GLU A 1 90 ? 8.406 5.004 -2.133 1 87.38 90 GLU A O 1
ATOM 655 N N . SER A 1 91 ? 10.602 4.707 -1.709 1 89.25 91 SER A N 1
ATOM 656 C CA . SER A 1 91 ? 10.492 4.461 -0.275 1 89.25 91 SER A CA 1
ATOM 657 C C . SER A 1 91 ? 11.023 5.637 0.533 1 89.25 91 SER A C 1
ATOM 659 O O . SER A 1 91 ? 12.211 5.973 0.434 1 89.25 91 SER A O 1
ATOM 661 N N . LEU A 1 92 ? 10.133 6.301 1.198 1 92.44 92 LEU A N 1
ATOM 662 C CA . LEU A 1 92 ? 10.477 7.484 1.982 1 92.44 92 LEU A CA 1
ATOM 663 C C . LEU A 1 92 ? 10.562 7.145 3.467 1 92.44 92 LEU A C 1
ATOM 665 O O . LEU A 1 92 ? 9.594 6.664 4.059 1 92.44 92 LEU A O 1
ATOM 669 N N . ALA A 1 93 ? 11.711 7.312 4.008 1 91 93 ALA A N 1
ATOM 670 C CA . ALA A 1 93 ? 11.898 7.066 5.434 1 91 93 ALA A CA 1
ATOM 671 C C . ALA A 1 93 ? 13.062 7.887 5.98 1 91 93 ALA A C 1
ATOM 673 O O . ALA A 1 93 ? 13.859 8.438 5.211 1 91 93 ALA A O 1
ATOM 674 N N . LYS A 1 94 ? 13.016 7.906 7.297 1 85.81 94 LYS A N 1
ATOM 675 C CA . LYS A 1 94 ? 14.164 8.578 7.895 1 85.81 94 LYS A CA 1
ATOM 676 C C . LYS A 1 94 ? 15.461 7.84 7.566 1 85.81 94 LYS A C 1
ATOM 678 O O . LYS A 1 94 ? 15.5 6.605 7.578 1 85.81 94 LYS A O 1
ATOM 683 N N . LYS A 1 95 ? 16.422 8.617 6.902 1 70.56 95 LYS A N 1
ATOM 684 C CA . LYS A 1 95 ? 17.734 8.031 6.707 1 70.56 95 LYS A CA 1
ATOM 685 C C . LYS A 1 95 ? 18.391 7.668 8.047 1 70.56 95 LYS A C 1
ATOM 687 O O . LYS A 1 95 ? 18.25 8.414 9.023 1 70.56 95 LYS A O 1
ATOM 692 N N . GLU A 1 96 ? 18.422 6.301 8.359 1 57.94 96 GLU A N 1
ATOM 693 C CA . GLU A 1 96 ? 19.203 5.961 9.547 1 57.94 96 GLU A CA 1
ATOM 694 C C . GLU A 1 96 ? 20.578 6.633 9.523 1 57.94 96 GLU A C 1
ATOM 696 O O . GLU A 1 96 ? 21.266 6.594 8.508 1 57.94 96 GLU A O 1
ATOM 701 N N . LYS A 1 97 ? 20.828 7.613 10.344 1 43 97 LYS A N 1
ATOM 702 C CA . LYS A 1 97 ? 22.203 8.07 10.523 1 43 97 LYS A CA 1
ATOM 703 C C . LYS A 1 97 ? 23.109 6.922 10.969 1 43 97 LYS A C 1
ATOM 705 O O . LYS A 1 97 ? 22.656 6.008 11.664 1 43 97 LYS A O 1
ATOM 710 N N . VAL B 1 1 ? -11.32 -13.797 3.936 1 52.06 1 VAL B N 1
ATOM 711 C CA . VAL B 1 1 ? -11.148 -12.375 3.676 1 52.06 1 VAL B CA 1
ATOM 712 C C . VAL B 1 1 ? -11.844 -11.562 4.766 1 52.06 1 VAL B C 1
ATOM 714 O O . VAL B 1 1 ? -13.039 -11.734 5.008 1 52.06 1 VAL B O 1
ATOM 717 N N . GLY B 1 2 ? -11.148 -11.18 5.801 1 56.66 2 GLY B N 1
ATOM 718 C CA . GLY B 1 2 ? -11.688 -10.516 6.973 1 56.66 2 GLY B CA 1
ATOM 719 C C . GLY B 1 2 ? -12.359 -9.195 6.648 1 56.66 2 GLY B C 1
ATOM 720 O O . GLY B 1 2 ? -12.398 -8.781 5.492 1 56.66 2 GLY B O 1
ATOM 721 N N . PRO B 1 3 ? -12.938 -8.711 7.773 1 62.19 3 PRO B N 1
ATOM 722 C CA . PRO B 1 3 ? -13.5 -7.363 7.672 1 62.19 3 PRO B CA 1
ATOM 723 C C . PRO B 1 3 ? -12.461 -6.32 7.27 1 62.19 3 PRO B C 1
ATOM 725 O O . PRO B 1 3 ? -11.273 -6.5 7.527 1 62.19 3 PRO B O 1
ATOM 728 N N . HIS B 1 4 ? -12.82 -5.582 6.242 1 72 4 HIS B N 1
ATOM 729 C CA . HIS B 1 4 ? -12.055 -4.398 5.875 1 72 4 HIS B CA 1
ATOM 730 C C . HIS B 1 4 ? -11.062 -4.707 4.758 1 72 4 HIS B C 1
ATOM 732 O O . HIS B 1 4 ? -9.906 -4.285 4.812 1 72 4 HIS B O 1
ATOM 738 N N . CYS B 1 5 ? -11.391 -5.723 4.094 1 82.06 5 CYS B N 1
ATOM 739 C CA . CYS B 1 5 ? -10.586 -5.984 2.902 1 82.06 5 CYS B CA 1
ATOM 740 C C . CYS B 1 5 ? -11.438 -5.887 1.642 1 82.06 5 CYS B C 1
ATOM 742 O O . CYS B 1 5 ? -12.672 -5.934 1.713 1 82.06 5 CYS B O 1
ATOM 744 N N . LEU B 1 6 ? -10.836 -5.664 0.562 1 84.88 6 LEU B N 1
ATOM 745 C CA . LEU B 1 6 ? -11.453 -5.641 -0.76 1 84.88 6 LEU B CA 1
ATOM 746 C C . LEU B 1 6 ? -10.781 -6.641 -1.693 1 84.88 6 LEU B C 1
ATOM 748 O O . LEU B 1 6 ? -9.555 -6.703 -1.765 1 84.88 6 LEU B O 1
ATOM 752 N N . LEU B 1 7 ? -11.586 -7.477 -2.316 1 90 7 LEU B N 1
ATOM 753 C CA . LEU B 1 7 ? -11.117 -8.375 -3.365 1 90 7 LEU B CA 1
ATOM 754 C C . LEU B 1 7 ? -11.742 -8.008 -4.711 1 90 7 LEU B C 1
ATOM 756 O O . LEU B 1 7 ? -12.961 -8.055 -4.871 1 90 7 LEU B O 1
ATOM 760 N N . GLY B 1 8 ? -10.898 -7.672 -5.637 1 91.12 8 GLY B N 1
ATOM 761 C CA . GLY B 1 8 ? -11.383 -7.211 -6.926 1 91.12 8 GLY B CA 1
ATOM 762 C C . GLY B 1 8 ? -12.023 -8.312 -7.75 1 91.12 8 GLY B C 1
ATOM 763 O O . GLY B 1 8 ? -11.828 -9.5 -7.477 1 91.12 8 GLY B O 1
ATOM 764 N N . GLU B 1 9 ? -12.836 -7.832 -8.656 1 94.5 9 GLU B N 1
ATOM 765 C CA . GLU B 1 9 ? -13.539 -8.766 -9.531 1 94.5 9 GLU B CA 1
ATOM 766 C C . GLU B 1 9 ? -12.562 -9.688 -10.25 1 94.5 9 GLU B C 1
ATOM 768 O O . GLU B 1 9 ? -11.508 -9.25 -10.711 1 94.5 9 GLU B O 1
ATOM 773 N N . GLY B 1 10 ? -12.867 -11 -10.352 1 97.62 10 GLY B N 1
ATOM 774 C CA . GLY B 1 10 ? -12.086 -11.969 -11.109 1 97.62 10 GLY B CA 1
ATOM 775 C C . GLY B 1 10 ? -10.891 -12.5 -10.352 1 97.62 10 GLY B C 1
ATOM 776 O O . GLY B 1 10 ? -10.164 -13.367 -10.844 1 97.62 10 GLY B O 1
ATOM 777 N N . SER B 1 11 ? -10.688 -11.914 -9.188 1 97.06 11 SER B N 1
ATOM 778 C CA . SER B 1 11 ? -9.586 -12.438 -8.375 1 97.06 11 SER B CA 1
ATOM 779 C C . SER B 1 11 ? -10 -13.711 -7.641 1 97.06 11 SER B C 1
ATOM 781 O O . SER B 1 11 ? -11.156 -13.867 -7.258 1 97.06 11 SER B O 1
ATOM 783 N N . GLN B 1 12 ? -9.008 -14.609 -7.559 1 98 12 GLN B N 1
ATOM 784 C CA . GLN B 1 12 ? -9.195 -15.898 -6.895 1 98 12 GLN B CA 1
ATOM 785 C C . GLN B 1 12 ? -8.18 -16.094 -5.777 1 98 12 GLN B C 1
ATOM 787 O O . GLN B 1 12 ? -7.051 -15.609 -5.863 1 98 12 GLN B O 1
ATOM 792 N N . MET B 1 13 ? -8.594 -16.859 -4.738 1 96.81 13 MET B N 1
ATOM 793 C CA . MET B 1 13 ? -7.746 -17.109 -3.578 1 96.81 13 MET B CA 1
ATOM 794 C C . MET B 1 13 ? -7.855 -18.562 -3.119 1 96.81 13 MET B C 1
ATOM 796 O O . MET B 1 13 ? -8.953 -19.109 -3.066 1 96.81 13 MET B O 1
ATOM 800 N N . GLY B 1 14 ? -6.711 -19.219 -2.857 1 97.94 14 GLY B N 1
ATOM 801 C CA . GLY B 1 14 ? -6.668 -20.594 -2.391 1 97.94 14 GLY B CA 1
ATOM 802 C C . GLY B 1 14 ? -7.117 -20.75 -0.951 1 97.94 14 GLY B C 1
ATOM 803 O O . GLY B 1 14 ? -7.762 -19.859 -0.396 1 97.94 14 GLY B O 1
ATOM 804 N N . ASP B 1 15 ? -6.812 -21.922 -0.382 1 97.75 15 ASP B N 1
ATOM 805 C CA . ASP B 1 15 ? -7.262 -22.266 0.964 1 97.75 15 ASP B CA 1
ATOM 806 C C . ASP B 1 15 ? -6.355 -21.641 2.021 1 97.75 15 ASP B C 1
ATOM 808 O O . ASP B 1 15 ? -5.191 -21.344 1.751 1 97.75 15 ASP B O 1
ATOM 812 N N . LYS B 1 16 ? -6.918 -21.297 3.227 1 97.31 16 LYS B N 1
ATOM 813 C CA . LYS B 1 16 ? -6.191 -20.906 4.426 1 97.31 16 LYS B CA 1
ATOM 814 C C . LYS B 1 16 ? -5.465 -19.578 4.215 1 97.31 16 LYS B C 1
ATOM 816 O O . LYS B 1 16 ? -4.305 -19.422 4.602 1 97.31 16 LYS B O 1
ATOM 821 N N . CYS B 1 17 ? -6.062 -18.766 3.416 1 96.69 17 CYS B N 1
ATOM 822 C CA . CYS B 1 17 ? -5.496 -17.438 3.254 1 96.69 17 CYS B CA 1
ATOM 823 C C . CYS B 1 17 ? -6.043 -16.469 4.309 1 96.69 17 CYS B C 1
ATOM 825 O O . CYS B 1 17 ? -7.152 -16.672 4.809 1 96.69 17 CYS B O 1
ATOM 827 N N . SER B 1 18 ? -5.273 -15.539 4.711 1 96.19 18 SER B N 1
ATOM 828 C CA . SER B 1 18 ? -5.668 -14.445 5.598 1 96.19 18 SER B CA 1
ATOM 829 C C . SER B 1 18 ? -5.395 -13.086 4.957 1 96.19 18 SER B C 1
ATOM 831 O O . SER B 1 18 ? -4.258 -12.781 4.594 1 96.19 18 SER B O 1
ATOM 833 N N . VAL B 1 19 ? -6.422 -12.273 4.688 1 94.62 19 VAL B N 1
ATOM 834 C CA . VAL B 1 19 ? -6.305 -10.922 4.152 1 94.62 19 VAL B CA 1
ATOM 835 C C . VAL B 1 19 ? -6.898 -9.922 5.141 1 94.62 19 VAL B C 1
ATOM 837 O O . VAL B 1 19 ? -8.086 -9.977 5.453 1 94.62 19 VAL B O 1
ATOM 840 N N . LYS B 1 20 ? -6.07 -9.047 5.617 1 92 20 LYS B N 1
ATOM 841 C CA . LYS B 1 20 ? -6.48 -8.07 6.621 1 92 20 LYS B CA 1
ATOM 842 C C . LYS B 1 20 ? -6.055 -6.66 6.219 1 92 20 LYS B C 1
ATOM 844 O O . LYS B 1 20 ? -4.91 -6.441 5.824 1 92 20 LYS B O 1
ATOM 849 N N . ARG B 1 21 ? -7.055 -5.734 6.324 1 91.31 21 ARG B N 1
ATOM 850 C CA . ARG B 1 21 ? -6.789 -4.324 6.066 1 91.31 21 ARG B CA 1
ATOM 851 C C . ARG B 1 21 ? -6.012 -4.141 4.766 1 91.31 21 ARG B C 1
ATOM 853 O O . ARG B 1 21 ? -5.008 -3.428 4.73 1 91.31 21 ARG B O 1
ATOM 860 N N . SER B 1 22 ? -6.48 -4.789 3.719 1 93.94 22 SER B N 1
ATOM 861 C CA . SER B 1 22 ? -5.746 -4.809 2.457 1 93.94 22 SER B CA 1
ATOM 862 C C . SER B 1 22 ? -6.695 -4.695 1.267 1 93.94 22 SER B C 1
ATOM 864 O O . SER B 1 22 ? -7.879 -5.016 1.375 1 93.94 22 SER B O 1
ATOM 866 N N . VAL B 1 23 ? -6.137 -4.188 0.203 1 92.88 23 VAL B N 1
ATOM 867 C CA . VAL B 1 23 ? -6.832 -4.094 -1.077 1 92.88 23 VAL B CA 1
ATOM 868 C C . VAL B 1 23 ? -6.199 -5.055 -2.08 1 92.88 23 VAL B C 1
ATOM 870 O O . VAL B 1 23 ? -4.992 -5 -2.322 1 92.88 23 VAL B O 1
ATOM 873 N N . ILE B 1 24 ? -7.047 -5.914 -2.645 1 95.5 24 ILE B N 1
ATOM 874 C CA . ILE B 1 24 ? -6.609 -6.793 -3.721 1 95.5 24 ILE B CA 1
ATOM 875 C C . ILE B 1 24 ? -7.297 -6.398 -5.023 1 95.5 24 ILE B C 1
ATOM 877 O O . ILE B 1 24 ? -8.523 -6.348 -5.094 1 95.5 24 ILE B O 1
ATOM 881 N N . GLY B 1 25 ? -6.555 -6.117 -6.027 1 94.56 25 GLY B N 1
ATOM 882 C CA . GLY B 1 25 ? -7.055 -5.676 -7.32 1 94.56 25 GLY B CA 1
ATOM 883 C C . GLY B 1 25 ? -7.789 -6.766 -8.078 1 94.56 25 GLY B C 1
ATOM 884 O O . GLY B 1 25 ? -8.172 -7.785 -7.5 1 94.56 25 GLY B O 1
ATOM 885 N N . ARG B 1 26 ? -8.023 -6.473 -9.297 1 96.06 26 ARG B N 1
ATOM 886 C CA . ARG B 1 26 ? -8.766 -7.387 -10.156 1 96.06 26 ARG B CA 1
ATOM 887 C C . ARG B 1 26 ? -7.844 -8.453 -10.742 1 96.06 26 ARG B C 1
ATOM 889 O O . ARG B 1 26 ? -6.656 -8.203 -10.961 1 96.06 26 ARG B O 1
ATOM 896 N N . HIS B 1 27 ? -8.43 -9.602 -10.969 1 98.44 27 HIS B N 1
ATOM 897 C CA . HIS B 1 27 ? -7.836 -10.688 -11.734 1 98.44 27 HIS B CA 1
ATOM 898 C C . HIS B 1 27 ? -6.512 -11.133 -11.125 1 98.44 27 HIS B C 1
ATOM 900 O O . HIS B 1 27 ? -5.559 -11.422 -11.852 1 98.44 27 HIS B O 1
ATOM 906 N N . CYS B 1 28 ? -6.504 -11.047 -9.781 1 98.31 28 CYS B N 1
ATOM 907 C CA . CYS B 1 28 ? -5.348 -11.617 -9.102 1 98.31 28 CYS B CA 1
ATOM 908 C C . CYS B 1 28 ? -5.547 -13.109 -8.852 1 98.31 28 CYS B C 1
ATOM 910 O O . CYS B 1 28 ? -6.68 -13.578 -8.766 1 98.31 28 CYS B O 1
ATOM 912 N N . ARG B 1 29 ? -4.473 -13.844 -8.891 1 98.88 29 ARG B N 1
ATOM 913 C CA . ARG B 1 29 ? -4.43 -15.25 -8.508 1 98.88 29 ARG B CA 1
ATOM 914 C C . ARG B 1 29 ? -3.596 -15.453 -7.25 1 98.88 29 ARG B C 1
ATOM 916 O O . ARG B 1 29 ? -2.367 -15.352 -7.289 1 98.88 29 ARG B O 1
ATOM 923 N N . ILE B 1 30 ? -4.211 -15.836 -6.133 1 98.62 30 ILE B N 1
ATOM 924 C CA . ILE B 1 30 ? -3.549 -15.984 -4.84 1 98.62 30 ILE B CA 1
ATOM 925 C C . ILE B 1 30 ? -3.566 -17.453 -4.414 1 98.62 30 ILE B C 1
ATOM 927 O O . ILE B 1 30 ? -4.629 -18.078 -4.355 1 98.62 30 ILE B O 1
ATOM 931 N N . GLY B 1 31 ? -2.424 -18 -4.191 1 98.75 31 GLY B N 1
ATOM 932 C CA . GLY B 1 31 ? -2.303 -19.391 -3.783 1 98.75 31 GLY B CA 1
ATOM 933 C C . GLY B 1 31 ? -2.834 -19.656 -2.387 1 98.75 31 GLY B C 1
ATOM 934 O O . GLY B 1 31 ? -3.59 -18.844 -1.844 1 98.75 31 GLY B O 1
ATOM 935 N N . SER B 1 32 ? -2.475 -20.828 -1.86 1 98.81 32 SER B N 1
ATOM 936 C CA . SER B 1 32 ? -2.914 -21.234 -0.534 1 98.81 32 SER B CA 1
ATOM 937 C C . SER B 1 32 ? -1.944 -20.766 0.544 1 98.81 32 SER B C 1
ATOM 939 O O . SER B 1 32 ? -0.759 -20.562 0.274 1 98.81 32 SER B O 1
ATOM 941 N N . SER B 1 33 ? -2.42 -20.641 1.766 1 98.69 33 SER B N 1
ATOM 942 C CA . SER B 1 33 ? -1.63 -20.312 2.949 1 98.69 33 SER B CA 1
ATOM 943 C C . SER B 1 33 ? -0.879 -19 2.77 1 98.69 33 SER B C 1
ATOM 945 O O . SER B 1 33 ? 0.296 -18.891 3.127 1 98.69 33 SER B O 1
ATOM 947 N N . VAL B 1 34 ? -1.622 -18.047 2.082 1 98.56 34 VAL B N 1
ATOM 948 C CA . VAL B 1 34 ? -1.027 -16.734 1.869 1 98.56 34 VAL B CA 1
ATOM 949 C C . VAL B 1 34 ? -1.534 -15.75 2.928 1 98.56 34 VAL B C 1
ATOM 951 O O . VAL B 1 34 ? -2.709 -15.789 3.301 1 98.56 34 VAL B O 1
ATOM 954 N N . LYS B 1 35 ? -0.682 -14.953 3.43 1 98.06 35 LYS B N 1
ATOM 955 C CA . LYS B 1 35 ? -1.036 -13.898 4.379 1 98.06 35 LYS B CA 1
ATOM 956 C C . LYS B 1 35 ? -0.758 -12.516 3.795 1 98.06 35 LYS B C 1
ATOM 958 O O . LYS B 1 35 ? 0.373 -12.219 3.404 1 98.06 35 LYS B O 1
ATOM 963 N N . ILE B 1 36 ? -1.813 -11.641 3.74 1 97.38 36 ILE B N 1
ATOM 964 C CA . ILE B 1 36 ? -1.695 -10.266 3.256 1 97.38 36 ILE B CA 1
ATOM 965 C C . ILE B 1 36 ? -2.256 -9.305 4.301 1 97.38 36 ILE B C 1
ATOM 967 O O . ILE B 1 36 ? -3.443 -9.352 4.629 1 97.38 36 ILE B O 1
ATOM 971 N N . VAL B 1 37 ? -1.371 -8.445 4.766 1 95.62 37 VAL B N 1
ATOM 972 C CA . VAL B 1 37 ? -1.762 -7.535 5.84 1 95.62 37 VAL B CA 1
ATOM 973 C C . VAL B 1 37 ? -1.353 -6.109 5.484 1 95.62 37 VAL B C 1
ATOM 975 O O . VAL B 1 37 ? -0.241 -5.879 5.004 1 95.62 37 VAL B O 1
ATOM 978 N N . ASN B 1 38 ? -2.217 -5.16 5.727 1 93.69 38 ASN B N 1
ATOM 979 C CA . ASN B 1 38 ? -1.916 -3.742 5.566 1 93.69 38 ASN B CA 1
AT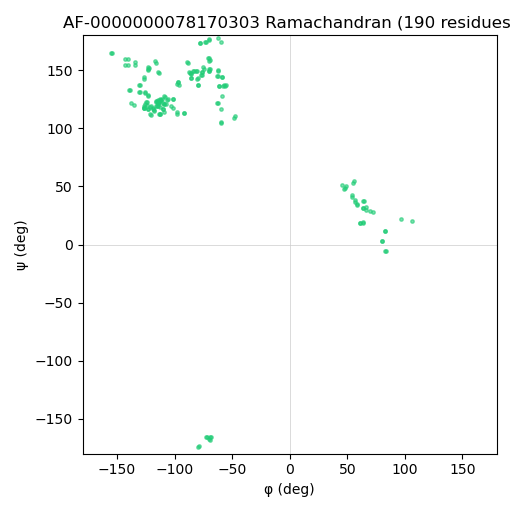OM 980 C C . ASN B 1 38 ? -1.224 -3.463 4.234 1 93.69 38 ASN B C 1
ATOM 982 O O . ASN B 1 38 ? -0.21 -2.764 4.191 1 93.69 38 ASN B O 1
ATOM 986 N N . SER B 1 39 ? -1.819 -4.039 3.127 1 95.44 39 SER B N 1
ATOM 987 C CA . SER B 1 39 ? -1.083 -4.004 1.868 1 95.44 39 SER B CA 1
ATOM 988 C C . SER B 1 39 ? -2.014 -3.727 0.691 1 95.44 39 SER B C 1
ATOM 990 O O . SER B 1 39 ? -3.227 -3.912 0.795 1 95.44 39 SER B O 1
ATOM 992 N N . VAL B 1 40 ? -1.403 -3.264 -0.371 1 95.06 40 VAL B N 1
ATOM 993 C CA . VAL B 1 40 ? -2.096 -3.078 -1.643 1 95.06 40 VAL B CA 1
ATOM 994 C C . VAL B 1 40 ? -1.521 -4.031 -2.688 1 95.06 40 VAL B C 1
ATOM 996 O O . VAL B 1 40 ? -0.311 -4.047 -2.924 1 95.06 40 VAL B O 1
ATOM 999 N N . VAL B 1 41 ? -2.363 -4.879 -3.248 1 96.81 41 VAL B N 1
ATOM 1000 C CA . VAL B 1 41 ? -2.031 -5.715 -4.398 1 96.81 41 VAL B CA 1
ATOM 1001 C C . VAL B 1 41 ? -2.803 -5.238 -5.625 1 96.81 41 VAL B C 1
ATOM 1003 O O . VAL B 1 41 ? -4.035 -5.281 -5.648 1 96.81 41 VAL B O 1
ATOM 1006 N N . MET B 1 42 ? -2.053 -4.781 -6.645 1 95 42 MET B N 1
ATOM 1007 C CA . MET B 1 42 ? -2.697 -4.227 -7.832 1 95 42 MET B CA 1
ATOM 1008 C C . MET B 1 42 ? -3.186 -5.34 -8.75 1 95 42 MET B C 1
ATOM 1010 O O . MET B 1 42 ? -3.24 -6.504 -8.352 1 95 42 MET B O 1
ATOM 1014 N N . ASP B 1 43 ? -3.711 -4.941 -9.984 1 96.88 43 ASP B N 1
ATOM 1015 C CA . ASP B 1 43 ? -4.387 -5.887 -10.867 1 96.88 43 ASP B CA 1
ATOM 1016 C C . ASP B 1 43 ? -3.396 -6.891 -11.461 1 96.88 43 ASP B C 1
ATOM 1018 O O . ASP B 1 43 ? -2.238 -6.551 -11.711 1 96.88 43 ASP B O 1
ATOM 1022 N N . HIS B 1 44 ? -3.877 -8.094 -11.719 1 98.56 44 HIS B N 1
ATOM 1023 C CA . HIS B 1 44 ? -3.168 -9.102 -12.5 1 98.56 44 HIS B CA 1
ATOM 1024 C C . HIS B 1 44 ? -1.88 -9.531 -11.805 1 98.56 44 HIS B C 1
ATOM 1026 O O . HIS B 1 44 ? -0.845 -9.695 -12.461 1 98.56 44 HIS B O 1
ATOM 1032 N N . VAL B 1 45 ? -2.002 -9.609 -10.43 1 98.62 45 VAL B N 1
ATOM 1033 C CA . VAL B 1 45 ? -0.866 -10.109 -9.664 1 98.62 45 VAL B CA 1
ATOM 1034 C C . VAL B 1 45 ? -1.06 -11.594 -9.359 1 98.62 45 VAL B C 1
ATOM 1036 O O . VAL B 1 45 ? -2.178 -12.039 -9.086 1 98.62 45 VAL B O 1
ATOM 1039 N N . THR B 1 46 ? 0.006 -12.359 -9.445 1 98.94 46 THR B N 1
ATOM 1040 C CA . THR B 1 46 ? 0.013 -13.75 -8.992 1 98.94 46 THR B CA 1
ATOM 1041 C C . THR B 1 46 ? 0.85 -13.898 -7.727 1 98.94 46 THR B C 1
ATOM 1043 O O . THR B 1 46 ? 2.014 -13.492 -7.695 1 98.94 46 THR B O 1
ATOM 1046 N N . ILE B 1 47 ? 0.298 -14.492 -6.684 1 98.88 47 ILE B N 1
ATOM 1047 C CA . ILE B 1 47 ? 0.982 -14.75 -5.418 1 98.88 47 ILE B CA 1
ATOM 1048 C C . ILE B 1 47 ? 0.976 -16.25 -5.125 1 98.88 47 ILE B C 1
ATOM 1050 O O . ILE B 1 47 ? -0.087 -16.844 -4.957 1 98.88 47 ILE B O 1
ATOM 1054 N N . GLY B 1 48 ? 2.186 -16.812 -5.051 1 98.94 48 GLY B N 1
ATOM 1055 C CA . GLY B 1 48 ? 2.322 -18.25 -4.832 1 98.94 48 GLY B CA 1
ATOM 1056 C C . GLY B 1 48 ? 1.989 -18.672 -3.414 1 98.94 48 GLY B C 1
ATOM 1057 O O . GLY B 1 48 ? 1.824 -17.828 -2.531 1 98.94 48 GLY B O 1
ATOM 1058 N N . ASP B 1 49 ? 1.99 -19.984 -3.256 1 98.94 49 ASP B N 1
ATOM 1059 C CA . ASP B 1 49 ? 1.63 -20.578 -1.97 1 98.94 49 ASP B CA 1
ATOM 1060 C C . ASP B 1 49 ? 2.592 -20.125 -0.873 1 98.94 49 ASP B C 1
ATOM 1062 O O . ASP B 1 49 ? 3.803 -20.062 -1.092 1 98.94 49 ASP B O 1
ATOM 1066 N N . GLY B 1 50 ? 2.086 -19.781 0.26 1 98.88 50 GLY B N 1
ATOM 1067 C CA . GLY B 1 50 ? 2.879 -19.594 1.464 1 98.88 50 GLY B CA 1
ATOM 1068 C C . GLY B 1 50 ? 3.525 -18.219 1.539 1 98.88 50 GLY B C 1
ATOM 1069 O O . GLY B 1 50 ? 4.418 -18 2.357 1 98.88 50 GLY B O 1
ATOM 1070 N N . CYS B 1 51 ? 3.1 -17.312 0.649 1 98.94 51 CYS B N 1
ATOM 1071 C CA . CYS B 1 51 ? 3.688 -15.977 0.695 1 98.94 51 CYS B CA 1
ATOM 1072 C C . CYS B 1 51 ? 3.137 -15.18 1.871 1 98.94 51 CYS B C 1
ATOM 1074 O O . CYS B 1 51 ? 2.02 -15.43 2.326 1 98.94 51 CYS B O 1
ATOM 1076 N N . SER B 1 52 ? 3.928 -14.266 2.342 1 98.94 52 SER B N 1
ATOM 1077 C CA . SER B 1 52 ? 3.525 -13.266 3.324 1 98.94 52 SER B CA 1
ATOM 1078 C C . SER B 1 52 ? 3.822 -11.852 2.828 1 98.94 52 SER B C 1
ATOM 1080 O O . SER B 1 52 ? 4.973 -11.523 2.537 1 98.94 52 SER B O 1
ATOM 1082 N N . VAL B 1 53 ? 2.824 -11.055 2.732 1 98.38 53 VAL B N 1
ATOM 1083 C CA . VAL B 1 53 ? 2.945 -9.672 2.277 1 98.38 53 VAL B CA 1
ATOM 1084 C C . VAL B 1 53 ? 2.439 -8.727 3.363 1 98.38 53 VAL B C 1
ATOM 1086 O O . VAL B 1 53 ? 1.237 -8.656 3.627 1 98.38 53 VAL B O 1
ATOM 1089 N N . GLN B 1 54 ? 3.32 -7.973 3.939 1 97.44 54 GLN B N 1
ATOM 1090 C CA . GLN B 1 54 ? 2.951 -7.078 5.031 1 97.44 54 GLN B CA 1
ATOM 1091 C C . GLN B 1 54 ? 3.391 -5.645 4.738 1 97.44 54 GLN B C 1
ATOM 1093 O O . GLN B 1 54 ? 4.559 -5.395 4.438 1 97.44 54 GLN B O 1
ATOM 1098 N N . GLY B 1 55 ? 2.49 -4.703 4.898 1 94.38 55 GLY B N 1
ATOM 1099 C CA . GLY B 1 55 ? 2.836 -3.299 4.742 1 94.38 55 GLY B CA 1
ATOM 1100 C C . GLY B 1 55 ? 3.488 -2.992 3.406 1 94.38 55 GLY B C 1
ATOM 1101 O O . GLY B 1 55 ? 4.457 -2.232 3.344 1 94.38 55 GLY B O 1
ATOM 1102 N N . SER B 1 56 ? 2.955 -3.605 2.344 1 95 56 SER B N 1
ATOM 1103 C CA . SER B 1 56 ? 3.682 -3.529 1.081 1 95 56 SER B CA 1
ATOM 1104 C C . SER B 1 56 ? 2.75 -3.186 -0.075 1 95 56 SER B C 1
ATOM 1106 O O . SER B 1 56 ? 1.537 -3.393 0.015 1 95 56 SER B O 1
ATOM 1108 N N . VAL B 1 57 ? 3.363 -2.639 -1.114 1 95.69 57 VAL B N 1
ATOM 1109 C CA . VAL B 1 57 ? 2.66 -2.387 -2.367 1 95.69 57 VAL B CA 1
ATOM 1110 C C . VAL B 1 57 ? 3.215 -3.295 -3.463 1 95.69 57 VAL B C 1
ATOM 1112 O O . VAL B 1 57 ? 4.422 -3.295 -3.725 1 95.69 57 VAL B O 1
ATOM 1115 N N . VAL B 1 58 ? 2.338 -4.059 -4.074 1 96.75 58 VAL B N 1
ATOM 1116 C CA . VAL B 1 58 ? 2.684 -4.934 -5.188 1 96.75 58 VAL B CA 1
ATOM 1117 C C . VAL B 1 58 ? 2.012 -4.434 -6.465 1 96.75 58 VAL B C 1
ATOM 1119 O O . VAL B 1 58 ? 0.792 -4.543 -6.613 1 96.75 58 VAL B O 1
ATOM 1122 N N . CYS B 1 59 ? 2.865 -3.951 -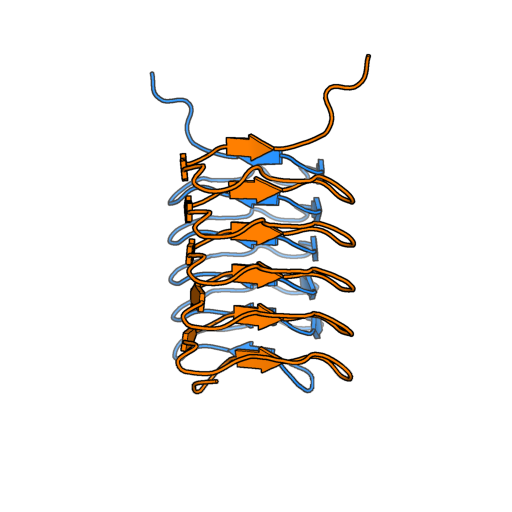7.43 1 94.81 59 CYS B N 1
ATOM 1123 C CA . CYS B 1 59 ? 2.312 -3.346 -8.633 1 94.81 59 CYS B CA 1
ATOM 1124 C C . CYS B 1 59 ? 1.835 -4.414 -9.609 1 94.81 59 CYS B C 1
ATOM 1126 O O . CYS B 1 59 ? 2.012 -5.609 -9.367 1 94.81 59 CYS B O 1
ATOM 1128 N N . SER B 1 60 ? 1.182 -3.955 -10.703 1 96.62 60 SER B N 1
ATOM 1129 C CA . SER B 1 60 ? 0.469 -4.84 -11.625 1 96.62 60 SER B CA 1
ATOM 1130 C C . SER B 1 60 ? 1.419 -5.832 -12.289 1 96.62 60 SER B C 1
ATOM 1132 O O . SER B 1 60 ? 2.578 -5.508 -12.547 1 96.62 60 SER B O 1
ATOM 1134 N N . ASN B 1 61 ? 0.919 -6.957 -12.594 1 98.12 61 ASN B N 1
ATOM 1135 C CA . ASN B 1 61 ? 1.567 -8.008 -13.375 1 98.12 61 ASN B CA 1
ATOM 1136 C C . ASN B 1 61 ? 2.801 -8.555 -12.664 1 98.12 61 ASN B C 1
ATOM 1138 O O . ASN B 1 61 ? 3.676 -9.148 -13.297 1 98.12 61 ASN B O 1
ATOM 1142 N N . VAL B 1 62 ? 2.844 -8.289 -11.352 1 98 62 VAL B N 1
ATOM 1143 C CA . VAL B 1 62 ? 3.926 -8.867 -10.562 1 98 62 VAL B CA 1
ATOM 1144 C C . VAL B 1 62 ? 3.645 -10.344 -10.305 1 98 62 VAL B C 1
ATOM 1146 O O . VAL B 1 62 ? 2.486 -10.758 -10.188 1 98 62 VAL B O 1
ATOM 1149 N N . GLN B 1 63 ? 4.664 -11.094 -10.266 1 98.88 63 GLN B N 1
ATOM 1150 C CA . GLN B 1 63 ? 4.59 -12.484 -9.805 1 98.88 63 GLN B CA 1
ATOM 1151 C C . GLN B 1 63 ? 5.449 -12.695 -8.562 1 98.88 63 GLN B C 1
ATOM 1153 O O . GLN B 1 63 ? 6.672 -12.555 -8.617 1 98.88 63 GLN B O 1
ATOM 1158 N N . LEU B 1 64 ? 4.82 -13.023 -7.406 1 98.88 64 LEU B N 1
ATOM 1159 C CA . LEU B 1 64 ? 5.527 -13.562 -6.25 1 98.88 64 LEU B CA 1
ATOM 1160 C C . LEU B 1 64 ? 5.539 -15.086 -6.277 1 98.88 64 LEU B C 1
ATOM 1162 O O . LEU B 1 64 ? 4.492 -15.727 -6.141 1 98.88 64 LEU B O 1
ATOM 1166 N N . GLN B 1 65 ? 6.719 -15.656 -6.457 1 98.88 65 GLN B N 1
ATOM 1167 C CA . GLN B 1 65 ? 6.797 -17.109 -6.367 1 98.88 65 GLN B CA 1
ATOM 1168 C C . GLN B 1 65 ? 6.602 -17.578 -4.93 1 98.88 65 GLN B C 1
ATOM 1170 O O . GLN B 1 65 ? 6.422 -16.766 -4.023 1 98.88 65 GLN B O 1
ATOM 1175 N N . GLU B 1 66 ? 6.582 -18.922 -4.781 1 98.88 66 GLU B N 1
ATOM 1176 C CA . GLU B 1 66 ? 6.129 -19.469 -3.512 1 98.88 66 GLU B CA 1
ATOM 1177 C C . GLU B 1 66 ? 7.039 -19.047 -2.365 1 98.88 66 GLU B C 1
ATOM 1179 O O . GLU B 1 66 ? 8.25 -18.875 -2.555 1 98.88 66 GLU B O 1
ATOM 1184 N N . ARG B 1 67 ? 6.461 -18.812 -1.136 1 98.88 67 ARG B N 1
ATOM 1185 C CA . ARG B 1 67 ? 7.137 -18.609 0.141 1 98.88 67 ARG B CA 1
ATOM 1186 C C . ARG B 1 67 ? 7.992 -17.344 0.113 1 98.88 67 ARG B C 1
ATOM 1188 O O . ARG B 1 67 ? 9.078 -17.312 0.702 1 98.88 67 ARG B O 1
ATOM 1195 N N . VAL B 1 68 ? 7.512 -16.359 -0.678 1 98.88 68 VAL B N 1
ATOM 1196 C CA . VAL B 1 68 ? 8.125 -15.047 -0.612 1 98.88 68 VAL B CA 1
ATOM 1197 C C . VAL B 1 68 ? 7.605 -14.297 0.612 1 98.88 68 VAL B C 1
ATOM 1199 O O . VAL B 1 68 ? 6.41 -14.344 0.918 1 98.88 68 VAL B O 1
ATOM 1202 N N . THR B 1 69 ? 8.469 -13.633 1.312 1 98.94 69 THR B N 1
ATOM 1203 C CA . THR B 1 69 ? 8.078 -12.758 2.41 1 98.94 69 THR B CA 1
ATOM 1204 C C . THR B 1 69 ? 8.453 -11.305 2.102 1 98.94 69 THR B C 1
ATOM 1206 O O . THR B 1 69 ? 9.625 -10.992 1.894 1 98.94 69 THR B O 1
ATOM 1209 N N . LEU B 1 70 ? 7.477 -10.422 2.047 1 97.56 70 LEU B N 1
ATOM 1210 C CA . LEU B 1 70 ? 7.66 -8.984 1.863 1 97.56 70 LEU B CA 1
ATOM 1211 C C . LEU B 1 70 ? 7.207 -8.219 3.1 1 97.56 70 LEU B C 1
ATOM 1213 O O . LEU B 1 70 ? 6.055 -8.328 3.518 1 97.56 70 LEU B O 1
ATOM 1217 N N . LYS B 1 71 ? 8.094 -7.41 3.658 1 95.94 71 LYS B N 1
ATOM 1218 C CA . LYS B 1 71 ? 7.762 -6.488 4.742 1 95.94 71 LYS B CA 1
ATOM 1219 C C . LYS B 1 71 ? 8.195 -5.062 4.406 1 95.94 71 LYS B C 1
ATOM 1221 O O . LYS B 1 71 ? 9.383 -4.797 4.234 1 95.94 71 LYS B O 1
ATOM 1226 N N . ASP B 1 72 ? 7.145 -4.172 4.332 1 92.19 72 ASP B N 1
ATOM 1227 C CA . ASP B 1 72 ? 7.387 -2.764 4.027 1 92.19 72 ASP B CA 1
ATOM 1228 C C . ASP B 1 72 ? 8.164 -2.613 2.721 1 92.19 72 ASP B C 1
ATOM 1230 O O . ASP B 1 72 ? 9.18 -1.909 2.674 1 92.19 72 ASP B O 1
ATOM 1234 N N . CYS B 1 73 ? 7.641 -3.242 1.645 1 92.81 73 CYS B N 1
ATOM 1235 C CA . CYS B 1 73 ? 8.344 -3.24 0.364 1 92.81 73 CYS B CA 1
ATOM 1236 C C . CYS B 1 73 ? 7.469 -2.633 -0.73 1 92.81 73 CYS B C 1
ATOM 1238 O O . CYS B 1 73 ? 6.242 -2.658 -0.638 1 92.81 73 CYS B O 1
ATOM 1240 N N . GLN B 1 74 ? 8.102 -2.07 -1.702 1 92.12 74 GLN B N 1
ATOM 1241 C CA . GLN B 1 74 ? 7.48 -1.71 -2.975 1 92.12 74 GLN B CA 1
ATOM 1242 C C . GLN B 1 74 ? 7.992 -2.6 -4.105 1 92.12 74 GLN B C 1
ATOM 1244 O O . GLN B 1 74 ? 9.195 -2.678 -4.344 1 92.12 74 GLN B O 1
ATOM 1249 N N . VAL B 1 75 ? 7.062 -3.334 -4.797 1 94.81 75 VAL B N 1
ATOM 1250 C CA . VAL B 1 75 ? 7.449 -4.184 -5.918 1 94.81 75 VAL B CA 1
ATOM 1251 C C . VAL B 1 75 ? 6.977 -3.555 -7.227 1 94.81 75 VAL B C 1
ATOM 1253 O O . VAL B 1 75 ? 5.777 -3.35 -7.426 1 94.81 75 VAL B O 1
ATOM 1256 N N . GLY B 1 76 ? 7.969 -3.293 -8.102 1 93.5 76 GLY B N 1
ATOM 1257 C CA . GLY B 1 76 ? 7.668 -2.666 -9.375 1 93.5 76 GLY B CA 1
ATOM 1258 C C . GLY B 1 76 ? 6.914 -3.578 -10.328 1 93.5 76 GLY B C 1
ATOM 1259 O O . GLY B 1 76 ? 6.949 -4.801 -10.18 1 93.5 76 GLY B O 1
ATOM 1260 N N . ALA B 1 77 ? 6.281 -2.955 -11.297 1 94.31 77 ALA B N 1
ATOM 1261 C CA . ALA B 1 77 ? 5.402 -3.67 -12.219 1 94.31 77 ALA B CA 1
ATOM 1262 C C . ALA B 1 77 ? 6.164 -4.766 -12.961 1 94.31 77 ALA B C 1
ATOM 1264 O O . ALA B 1 77 ? 7.324 -4.582 -13.336 1 94.31 77 ALA B O 1
ATOM 1265 N N . SER B 1 78 ? 5.48 -5.844 -13.188 1 96.94 78 SER B N 1
ATOM 1266 C CA . SER B 1 78 ? 5.895 -6.965 -14.023 1 96.94 78 SER B CA 1
ATOM 126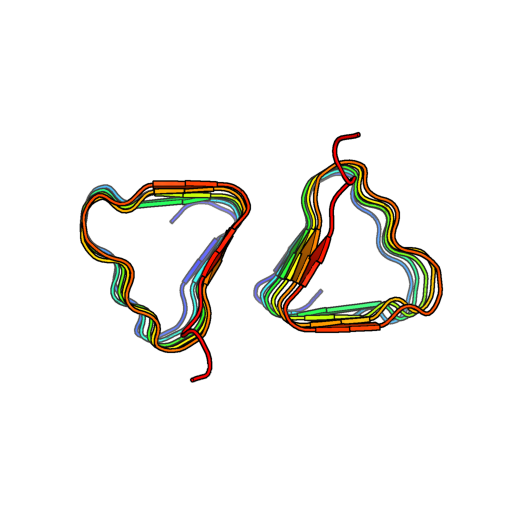7 C C . SER B 1 78 ? 7.172 -7.609 -13.492 1 96.94 78 SER B C 1
ATOM 1269 O O . SER B 1 78 ? 7.879 -8.297 -14.227 1 96.94 78 SER B O 1
ATOM 1271 N N . TYR B 1 79 ? 7.523 -7.383 -12.258 1 96.62 79 TYR B N 1
ATOM 1272 C CA . TYR B 1 79 ? 8.711 -7.977 -11.648 1 96.62 79 TYR B CA 1
ATOM 1273 C C . TYR B 1 79 ? 8.398 -9.359 -11.086 1 96.62 79 TYR B C 1
ATOM 1275 O O . TYR B 1 79 ? 7.289 -9.602 -10.602 1 96.62 79 TYR B O 1
ATOM 1283 N N . VAL B 1 80 ? 9.336 -10.211 -11.219 1 98.62 80 VAL B N 1
ATOM 1284 C CA . VAL B 1 80 ? 9.211 -11.539 -10.641 1 98.62 80 VAL B CA 1
ATOM 1285 C C . VAL B 1 80 ? 10.102 -11.648 -9.406 1 98.62 80 VAL B C 1
ATOM 1287 O O . VAL B 1 80 ? 11.312 -11.422 -9.484 1 98.62 80 VAL B O 1
ATOM 1290 N N . VAL B 1 81 ? 9.469 -12.039 -8.281 1 98.38 81 VAL B N 1
ATOM 1291 C CA . VAL B 1 81 ? 10.227 -12.266 -7.051 1 98.38 81 VAL B CA 1
ATOM 1292 C C . VAL B 1 81 ? 10.438 -13.758 -6.84 1 98.38 81 VAL B C 1
ATOM 1294 O O . VAL B 1 81 ? 9.469 -14.531 -6.785 1 98.38 81 VAL B O 1
ATOM 1297 N N . THR B 1 82 ? 11.695 -14.078 -6.684 1 98.56 82 THR B N 1
ATOM 1298 C CA . THR B 1 82 ? 12.086 -15.484 -6.676 1 98.56 82 THR B CA 1
ATOM 1299 C C . THR B 1 82 ? 11.586 -16.172 -5.41 1 98.56 82 THR B C 1
ATOM 1301 O O . THR B 1 82 ? 11.602 -15.586 -4.328 1 98.56 82 THR B O 1
ATOM 1304 N N . ALA B 1 83 ? 11.352 -17.516 -5.594 1 98.75 83 ALA B N 1
ATOM 1305 C CA . ALA B 1 83 ? 10.797 -18.344 -4.523 1 98.75 83 ALA B CA 1
ATOM 1306 C C . ALA B 1 83 ? 11.68 -18.297 -3.279 1 98.75 83 ALA B C 1
ATOM 1308 O O . ALA B 1 83 ? 12.906 -18.328 -3.381 1 98.75 83 ALA B O 1
ATOM 1309 N N . GLY B 1 84 ? 11.008 -18.172 -2.146 1 98.69 84 GLY B N 1
ATOM 1310 C CA . GLY B 1 84 ? 11.688 -18.312 -0.871 1 98.69 84 GLY B CA 1
ATOM 1311 C C . GLY B 1 84 ? 12.445 -17.062 -0.459 1 98.69 84 GLY B C 1
ATOM 1312 O O . GLY B 1 84 ? 13.109 -17.047 0.575 1 98.69 84 GLY B O 1
ATOM 1313 N N . SER B 1 85 ? 12.359 -15.969 -1.244 1 98.5 85 SER B N 1
ATOM 1314 C CA . SER B 1 85 ? 13.078 -14.742 -0.907 1 98.5 85 SER B CA 1
ATOM 1315 C C . SER B 1 85 ? 12.391 -13.984 0.223 1 98.5 85 SER B C 1
ATOM 1317 O O . SER B 1 85 ? 11.172 -14.094 0.397 1 98.5 85 SER B O 1
ATOM 1319 N N . GLU B 1 86 ? 13.156 -13.305 1.004 1 98.62 86 GLU B N 1
ATOM 1320 C CA . GLU B 1 86 ? 12.688 -12.438 2.078 1 98.62 86 GLU B CA 1
ATOM 1321 C C . GLU B 1 86 ? 13.234 -11.023 1.928 1 98.62 86 GLU B C 1
ATOM 1323 O O . GLU B 1 86 ? 14.453 -10.828 1.849 1 98.62 86 GLU B O 1
ATOM 1328 N N . TYR B 1 87 ? 12.312 -10.047 1.854 1 95.81 87 TYR B N 1
ATOM 1329 C CA . TYR B 1 87 ? 12.727 -8.656 1.726 1 95.81 87 TYR B CA 1
ATOM 1330 C C . TYR B 1 87 ? 12.086 -7.793 2.803 1 95.81 87 TYR B C 1
ATOM 1332 O O . TYR B 1 87 ? 10.922 -8 3.166 1 95.81 87 TYR B O 1
ATOM 1340 N N . ARG B 1 88 ? 12.867 -6.824 3.299 1 93.06 88 ARG B N 1
ATOM 1341 C CA . ARG B 1 88 ? 12.383 -5.84 4.258 1 93.06 88 ARG B CA 1
ATOM 1342 C C . ARG B 1 88 ? 12.852 -4.438 3.889 1 93.06 88 ARG B C 1
ATOM 1344 O O . ARG B 1 88 ? 14.055 -4.195 3.766 1 93.06 88 ARG B O 1
ATOM 1351 N N . GLY B 1 89 ? 11.812 -3.596 3.674 1 88.75 89 GLY B N 1
ATOM 1352 C CA . GLY B 1 89 ? 12.156 -2.199 3.445 1 88.75 89 GLY B CA 1
ATOM 1353 C C . GLY B 1 89 ? 12.789 -1.954 2.09 1 88.75 89 GLY B C 1
ATOM 1354 O O . GLY B 1 89 ? 13.617 -1.054 1.941 1 88.75 89 GLY B O 1
ATOM 1355 N N . GLU B 1 90 ? 12.5 -2.74 1.064 1 89.38 90 GLU B N 1
ATOM 1356 C CA . GLU B 1 90 ? 13.156 -2.652 -0.234 1 89.38 90 GLU B CA 1
ATOM 1357 C C . GLU B 1 90 ? 12.188 -2.199 -1.318 1 89.38 90 GLU B C 1
ATOM 1359 O O . GLU B 1 90 ? 10.977 -2.4 -1.198 1 89.38 90 GLU B O 1
ATOM 1364 N N . SER B 1 91 ? 12.742 -1.485 -2.275 1 90.44 91 SER B N 1
ATOM 1365 C CA . SER B 1 91 ? 12.086 -1.307 -3.562 1 90.44 91 SER B CA 1
ATOM 1366 C C . SER B 1 91 ? 12.633 -2.275 -4.605 1 90.44 91 SER B C 1
ATOM 1368 O O . SER B 1 91 ? 13.82 -2.238 -4.934 1 90.44 91 SER B O 1
ATOM 1370 N N . LEU B 1 92 ? 11.797 -3.158 -5.016 1 92.81 92 LEU B N 1
ATOM 1371 C CA . LEU B 1 92 ? 12.18 -4.199 -5.961 1 92.81 92 LEU B CA 1
ATOM 1372 C C . LEU B 1 92 ? 11.672 -3.879 -7.363 1 92.81 92 LEU B C 1
ATOM 1374 O O . LEU B 1 92 ? 10.469 -3.703 -7.562 1 92.81 92 LEU B O 1
ATOM 1378 N N . ALA B 1 93 ? 12.57 -3.742 -8.266 1 91.88 93 ALA B N 1
ATOM 1379 C CA . ALA B 1 93 ? 12.203 -3.486 -9.648 1 91.88 93 ALA B CA 1
ATOM 1380 C C . ALA B 1 93 ? 13.297 -3.943 -10.609 1 91.88 93 ALA B C 1
ATOM 1382 O O . ALA B 1 93 ? 14.422 -4.223 -10.18 1 91.88 93 ALA B O 1
ATOM 1383 N N . LYS B 1 94 ? 12.812 -3.998 -11.836 1 86.69 94 LYS B N 1
ATOM 1384 C CA . LYS B 1 94 ? 13.836 -4.32 -12.82 1 86.69 94 LYS B CA 1
ATOM 1385 C C . LYS B 1 94 ? 14.914 -3.24 -12.867 1 86.69 94 LYS B C 1
ATOM 1387 O O . LYS B 1 94 ? 14.609 -2.049 -12.805 1 86.69 94 LYS B O 1
ATOM 1392 N N . LYS B 1 95 ? 16.219 -3.695 -12.602 1 71.31 95 LYS B N 1
ATOM 1393 C CA . LYS B 1 95 ? 17.312 -2.752 -12.797 1 71.31 95 LYS B CA 1
ATOM 1394 C C . LYS B 1 95 ? 17.359 -2.271 -14.25 1 71.31 95 LYS B C 1
ATOM 1396 O O . LYS B 1 95 ? 17.156 -3.055 -15.172 1 71.31 95 LYS B O 1
ATOM 1401 N N . GLU B 1 96 ? 16.875 -0.975 -14.484 1 59.06 96 GLU B N 1
ATOM 1402 C CA . GLU B 1 96 ? 17.109 -0.465 -15.828 1 59.06 96 GLU B CA 1
ATOM 1403 C C . GLU B 1 96 ? 18.562 -0.697 -16.266 1 59.06 96 GLU B C 1
ATOM 1405 O O . GLU B 1 96 ? 19.5 -0.422 -15.508 1 59.06 96 GLU B O 1
ATOM 1410 N N . LYS B 1 97 ? 18.828 -1.566 -17.219 1 42.81 97 LYS B N 1
ATOM 1411 C CA . LYS B 1 97 ? 20.156 -1.596 -17.828 1 42.81 97 LYS B CA 1
ATOM 1412 C C . LYS B 1 97 ? 20.516 -0.238 -18.438 1 42.81 97 LYS B C 1
ATOM 1414 O O . LYS B 1 97 ? 19.641 0.498 -18.891 1 42.81 97 LYS B O 1
#

Organism: Punica granatum (NCBI:txid22663)

Secondary structure (DSSP, 8-state):
--TTEEE-TT-EE-SS-EEESEEE-TT-EE-SS-EEES-EE-TT-EE-TT-EEES-EE-TT-EE-TT-EEES-EE-TT-EEPTT-EEES-EE-----/--TT-EE-TT-EE-SS-EEES-EE-TT-EE-SS-EEES-EE-TT-EE-TT-EEES-EE-TT-EE-TT-EEES-EE-TT-EEPTT-EEES-EE-----

Solvent-accessible surface area (backbone atoms only — not comparable to full-atom values): 8820 Å² total; per-residue (Å²): 114,46,84,62,43,39,76,26,69,78,42,46,70,43,58,74,47,46,39,36,46,23,39,37,28,34,47,20,42,36,31,33,46,23,38,37,31,46,22,31,36,34,39,44,23,36,38,26,41,47,19,35,39,30,43,24,38,38,32,37,48,18,34,39,34,39,38,23,35,38,35,45,26,38,35,34,60,59,30,75,44,60,62,61,39,77,48,68,68,40,79,45,54,76,75,82,127,110,44,81,62,46,44,77,27,68,77,41,47,70,43,58,74,47,46,37,34,50,22,34,36,29,33,45,21,42,36,33,32,46,23,39,36,32,50,22,30,36,36,39,43,23,36,36,28,39,47,20,34,37,31,49,24,32,37,33,38,47,18,34,40,30,38,37,23,35,37,34,46,25,39,36,34,62,60,29,74,44,59,62,61,39,76,48,68,68,40,78,46,56,76,76,80,128

Nearest PDB structures (foldseek):
  6ezo-assembly1_F  TM=9.451E-01  e=2.860E-06  Homo sapiens
  6jlz-assembly1_E  TM=9.743E-01  e=2.244E-05  Schizosaccharomyces pombe 972h-
  6jly-assembly1_F  TM=9.445E-01  e=1.592E-05  Schizosaccharomyces pombe 972h-
  6jly-assembly1_J  TM=9.668E-01  e=6.200E-04  Schizosaccharomyces pombe 972h-
  6v9a-assembly4_J  TM=9.640E-01  e=2.448E-03  Agrobacterium fabrum str. C58

=== Feature glossary ===
A reading guide for the features in this record.

Start from the sequence.

  · Sequence gives the chain of amino acids in standard one-letter code (A=alanine, C=cysteine, …, Y=tyrosine), read N→C. It is the only feature that is directly encoded by the gene; all structural features are derived from the folded form of this sequence.

Fold it, and you get atomic coordinates and the backbone conformation that goes with them.

  · The mmCIF table is the protein's shape written out atom by atom. For each backbone N, Cα, C, and carbonyl O, it records an (x, y, z) coordinate triple in Å plus the residue type, chain letter, and residue number.

  · Backbone dihedral angles. Every residue except chain termini has a φ (preceding-C → N → Cα → C) and a ψ (N → Cα → C → next-N). They are reported in degrees following the IUPAC sign convention. Secondary structure is essentially a statement about which (φ, ψ) basin each residue occupies.

  · DSSP 8-state secondary structure assigns each residue one of H (α-helix), G (3₁₀-helix), I (π-helix), E (extended β-strand), B (isolated β-bridge), T (hydrogen-bonded turn), S (bend), or '-' (coil). The assignment is computed from backbone hydrogen-bond geometry via the Kabsch–Sander algorithm.

  · P-SEA three-state annotation labels each residue as helix, strand, or coil based purely on the geometry of the Cα trace. It serves as a fallback when the full backbone (and thus DSSP) is unavailable.

Summarize the fold with a handful of shape descriptors and a per-residue structural alphabet.

  · Radius of gyration (Rg) is the root-mean-square distance of Cα atoms from their centroid — a single number for overall size and compactness. A globular domain of N residues has Rg ≈ 2.2·N^0.38 Å; an extended or disordered chain has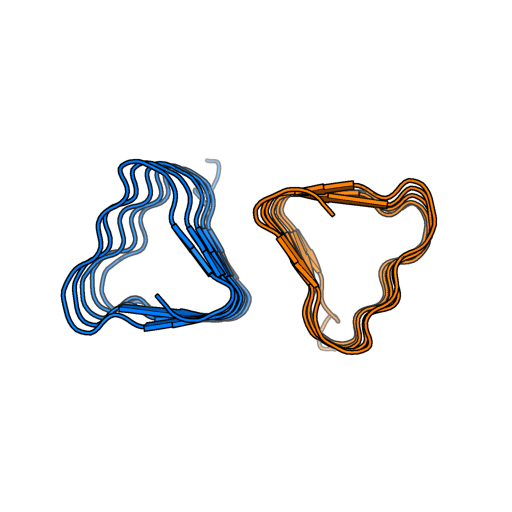 a much larger Rg. The Cα contact count is the number of residue pairs whose Cα atoms are within 8 Å and are more than four positions apart in sequence — a standard proxy for tertiary packing density. The bounding box is the smallest axis-aligned box enclosing all Cα atoms.

  · Foldseek's 3Di representation compresses backbone geometry into a per-residue letter drawn from a learned twenty-state alphabet. It captures the tertiary interaction pattern around each residue — which residues are packed against it in space, regardless of where they are in sequence.

  · Accessible surface area quantifies burial. A residue with SASA near zero is packed into the hydrophobic core; one with SASA >100 Å² sits on the surface. Computed here via the Shrake–Rupley numerical algorithm with a 1.4 Å probe.

Ask how reliable the model is.

  · For AlphaFold models, the B-factor field carries pLDDT — the model's own estimate of local accuracy on a 0–100 scale. Regions with pLDDT<50 should be treated as essentially unmodeled; they often correspond to intrinsically disordered segments.

  · For experimental (PDB) structures, the B-factor (temperature factor) quantifies the positional spread of each atom in the crystal — a combination of thermal vibration and static disorder — in units of Å². High B-factors mark flexible loops or poorly resolved regions; low B-factors mark the rigid, well-ordered core.

  · PAE(i, j) answers: if I align the predicted and true structures on residue i, how far off (in Å) do I expect residue j to be? A block-diagonal PAE matrix with low values on the blocks and high values off-diagonal is the signature of a multi-domain protein with confidently predicted domains but uncertain inter-domain orientation.

Place it in context: what it resembles, what it is annotated as, and how it looks.

  · Structural nearest neighbors (via Foldseek easy-search vs the PDB). Reported per hit: target PDB id, E-value, and alignment TM-score. A TM-score above ~0.5 is the conventional threshold for 'same fold'.

  · Functional annotations link the protein to curated databases. InterPro entries identify conserved domains and families by matching the sequence against member-database signatures (Pfam, PROSITE, CDD, …). Gene Ontology (GO) terms describe molecular function, biological process, and cellular component in a controlled vocabulary. CATH places the structure in a hierarchical fold classification (Class/Architecture/Topology/Homologous-superfamily). The organism is the source species.

  · Plot images: a contact map (which residues are close in 3D, as an N×N binary image), a Ramachandran scatter (backbone torsion angles, revealing secondary-structure composition at a glance), and — for AlphaFold structures — a PAE heatmap (pairwise prediction confidence).

  · Structure images are PyMOL renders from six orthogonal camera directions. Cartoon representation draws helices as coils and strands as arrows; sticks shows the backbone as bonds; surface shows the solvent-excluded envelope. Rainbow coloring maps sequence position to hue (blue→red, N→C); chain coloring assigns a distinct color per polypeptide.